Protein AF-A0A023G4V1-F1 (afdb_monomer_lite)

Sequence (347 aa):
MTKHARIVGGLFCADCAGIPVVVVRALPTHERVSKAKLLQLSGGVPGVLFWGVTFLWDFAVFAVCSTVVMIPLLTINPNGIYTSSPDVPAATYILFLLYGWAAIPFSYLFSYIKKKPSSGYSLLTTINVITGVMLSIVMAVVSFLAKFPQLGIDDDAVQKSMGVLRLVPGFAVTWGFSNIHEIGGDAEKCSKLTPTLLSSYCPLAPVMGIEVCCQDCGNDTYCYIPHSAFSVDRWGSGREMLYLFFVGIGLFLLLAFFESNVYGIWYRIKSLSSGRLHGDIEMNIHAPSTAEDDDVAAERAAVEELVKSGRMAKEALVALNLKKNFRALQAVDNLTFAVHKNECFRP

Structure (mmCIF, N/CA/C/O backbone):
data_AF-A0A023G4V1-F1
#
_entry.id   AF-A0A023G4V1-F1
#
loop_
_atom_site.group_PDB
_atom_site.id
_atom_site.type_symbol
_atom_site.label_atom_id
_atom_site.label_alt_id
_atom_site.label_comp_id
_atom_site.label_asym_id
_atom_site.label_entity_id
_atom_site.label_seq_id
_atom_site.pdbx_PDB_ins_code
_atom_site.Cartn_x
_atom_site.Cartn_y
_atom_site.Cartn_z
_atom_site.occupancy
_atom_site.B_iso_or_equiv
_atom_site.auth_seq_id
_atom_site.auth_comp_id
_atom_site.auth_asym_id
_atom_site.auth_atom_id
_atom_site.pdbx_PDB_model_num
ATOM 1 N N . MET A 1 1 ? 0.035 6.505 -27.450 1.00 26.62 1 MET A N 1
ATOM 2 C CA . MET A 1 1 ? -0.831 5.427 -26.913 1.00 26.62 1 MET A CA 1
ATOM 3 C C . MET A 1 1 ? -0.340 4.861 -25.574 1.00 26.62 1 MET A C 1
ATOM 5 O O . MET A 1 1 ? -1.159 4.684 -24.686 1.00 26.62 1 MET A O 1
ATOM 9 N N . THR A 1 2 ? 0.967 4.691 -25.345 1.00 28.34 2 THR A N 1
ATOM 10 C CA . THR A 1 2 ? 1.560 4.206 -24.071 1.00 28.34 2 THR A CA 1
ATOM 11 C C . THR A 1 2 ? 1.327 5.100 -22.839 1.00 28.34 2 THR A C 1
ATOM 13 O O . THR A 1 2 ? 1.208 4.596 -21.727 1.00 28.34 2 THR A O 1
ATOM 16 N N . LYS A 1 3 ? 1.191 6.425 -23.005 1.00 31.47 3 LYS A N 1
ATOM 17 C CA . LYS A 1 3 ? 0.892 7.354 -21.890 1.00 31.47 3 LYS A CA 1
ATOM 18 C C . LYS A 1 3 ? -0.544 7.229 -21.356 1.00 31.47 3 LYS A C 1
ATOM 20 O O . LYS A 1 3 ? -0.759 7.399 -20.162 1.00 31.47 3 LYS A O 1
ATOM 25 N N . HIS A 1 4 ? -1.510 6.883 -22.211 1.00 25.20 4 HIS A N 1
ATOM 26 C CA . HIS A 1 4 ? -2.887 6.616 -21.778 1.00 25.20 4 HIS A CA 1
ATOM 27 C C . HIS A 1 4 ? -3.010 5.255 -21.086 1.00 25.20 4 HIS A C 1
ATOM 29 O O . HIS A 1 4 ? -3.750 5.154 -20.119 1.00 25.20 4 HIS A O 1
ATOM 35 N N . ALA A 1 5 ? -2.223 4.249 -21.484 1.00 27.47 5 ALA A N 1
ATOM 36 C CA . ALA A 1 5 ? -2.202 2.940 -20.825 1.00 27.47 5 ALA A CA 1
ATOM 37 C C . ALA A 1 5 ? -1.658 2.991 -19.383 1.00 27.47 5 ALA A C 1
ATOM 39 O O . ALA A 1 5 ? -2.199 2.322 -18.510 1.00 27.47 5 ALA A O 1
ATOM 40 N N . ARG A 1 6 ? -0.658 3.840 -19.099 1.00 32.81 6 ARG A N 1
ATOM 41 C CA . ARG A 1 6 ? -0.136 4.048 -17.731 1.00 32.81 6 ARG A CA 1
ATOM 42 C C . ARG A 1 6 ? -1.150 4.715 -16.809 1.00 32.81 6 ARG A C 1
ATOM 44 O O . ARG A 1 6 ? -1.321 4.289 -15.673 1.00 32.81 6 ARG A O 1
ATOM 51 N N . ILE A 1 7 ? -1.845 5.733 -17.318 1.00 32.53 7 ILE A N 1
ATOM 52 C CA . ILE A 1 7 ? -2.867 6.461 -16.559 1.00 32.53 7 ILE A CA 1
ATOM 53 C C . ILE A 1 7 ? -4.092 5.569 -16.348 1.00 32.53 7 ILE A C 1
ATOM 55 O O . ILE A 1 7 ? -4.553 5.454 -15.224 1.00 32.53 7 ILE A O 1
ATOM 59 N N . VAL A 1 8 ? -4.573 4.881 -17.388 1.00 31.19 8 VAL A N 1
ATOM 60 C CA . VAL A 1 8 ? -5.742 3.989 -17.300 1.00 31.19 8 VAL A CA 1
ATOM 61 C C . VAL A 1 8 ? -5.438 2.737 -16.469 1.00 31.19 8 VAL A C 1
ATOM 63 O O . VAL A 1 8 ? -6.283 2.335 -15.679 1.00 31.19 8 VAL A O 1
ATOM 66 N N . GLY A 1 9 ? -4.234 2.161 -16.567 1.00 29.88 9 GLY A N 1
ATOM 67 C CA . GLY A 1 9 ? -3.802 1.021 -15.750 1.00 29.88 9 GLY A CA 1
ATOM 68 C C . GLY A 1 9 ? -3.631 1.370 -14.269 1.00 29.88 9 GLY A C 1
ATOM 69 O O . GLY A 1 9 ? -4.077 0.613 -13.413 1.00 29.88 9 GLY A O 1
ATOM 70 N N . GLY A 1 10 ? -3.057 2.539 -13.953 1.00 33.28 10 GLY A N 1
ATOM 71 C CA . GLY A 1 10 ? -2.982 3.052 -12.579 1.00 33.28 10 GLY A CA 1
ATOM 72 C C . GLY A 1 10 ? -4.355 3.414 -11.998 1.00 33.28 10 GLY A C 1
ATOM 73 O O . GLY A 1 10 ? -4.614 3.123 -10.832 1.00 33.28 10 GLY A O 1
ATOM 74 N N . LEU A 1 11 ? -5.255 3.969 -12.823 1.00 36.25 11 LEU A N 1
ATOM 75 C CA . LEU A 1 11 ? -6.641 4.295 -12.460 1.00 36.25 11 LEU A CA 1
ATOM 76 C C . LEU A 1 11 ? -7.444 3.027 -12.126 1.00 36.25 11 LEU A C 1
ATOM 78 O O . LEU A 1 11 ? -8.067 2.954 -11.073 1.00 36.25 11 LEU A O 1
ATOM 82 N N . PHE A 1 12 ? -7.350 1.992 -12.970 1.00 40.72 12 PHE A N 1
ATOM 83 C CA . PHE A 1 12 ? -8.014 0.706 -12.733 1.00 40.72 12 PHE A CA 1
ATOM 84 C C . PHE A 1 12 ? -7.484 0.013 -11.472 1.00 40.72 12 PHE A C 1
ATOM 86 O O . PHE A 1 12 ? -8.264 -0.545 -10.711 1.00 40.72 12 PHE A O 1
ATOM 93 N N . CYS A 1 13 ? -6.176 0.075 -11.202 1.00 45.44 13 CYS A N 1
ATOM 94 C CA . CYS A 1 13 ? -5.588 -0.582 -10.035 1.00 45.44 13 CYS A CA 1
ATOM 95 C C . CYS A 1 13 ? -5.858 0.140 -8.713 1.00 45.44 13 CYS A C 1
ATOM 97 O O . CYS A 1 13 ? -6.106 -0.531 -7.715 1.00 45.44 13 CYS A O 1
ATOM 99 N N . ALA A 1 14 ? -5.836 1.475 -8.684 1.00 42.31 14 ALA A N 1
ATOM 100 C CA . ALA A 1 14 ? -6.147 2.236 -7.475 1.00 42.31 14 ALA A CA 1
ATOM 101 C C . ALA A 1 14 ? -7.621 2.068 -7.063 1.00 42.31 14 ALA A C 1
ATOM 103 O O . ALA A 1 14 ? -7.909 1.878 -5.879 1.00 42.31 14 ALA A O 1
ATOM 104 N N . ASP A 1 15 ? -8.541 2.044 -8.034 1.00 47.62 15 ASP A N 1
ATOM 105 C CA . ASP A 1 15 ? -9.964 1.807 -7.780 1.00 47.62 15 ASP A CA 1
ATOM 106 C C . ASP A 1 15 ? -10.251 0.323 -7.465 1.00 47.62 15 ASP A C 1
ATOM 108 O O . ASP A 1 15 ? -10.923 0.026 -6.474 1.00 47.62 15 ASP A O 1
ATOM 112 N N . CYS A 1 16 ? -9.674 -0.635 -8.207 1.00 48.75 16 CYS A N 1
ATOM 113 C CA . CYS A 1 16 ? -9.848 -2.071 -7.932 1.00 48.75 16 CYS A CA 1
ATOM 114 C C . CYS A 1 16 ? -9.157 -2.550 -6.646 1.00 48.75 16 CYS A C 1
ATOM 116 O O . CYS A 1 16 ? -9.649 -3.494 -6.034 1.00 48.75 16 CYS A O 1
ATOM 118 N N . ALA A 1 17 ? -8.055 -1.929 -6.209 1.00 48.62 17 ALA A N 1
ATOM 119 C CA . ALA A 1 17 ? -7.408 -2.237 -4.928 1.00 48.62 17 ALA A CA 1
ATOM 120 C C . ALA A 1 17 ? -8.031 -1.459 -3.757 1.00 48.62 17 ALA A C 1
ATOM 122 O O . ALA A 1 17 ? -8.008 -1.931 -2.619 1.00 48.62 17 ALA A O 1
ATOM 123 N N . GLY A 1 18 ? -8.632 -0.293 -4.021 1.00 50.47 18 GLY A N 1
ATOM 124 C CA . GLY A 1 18 ? -9.339 0.508 -3.027 1.00 50.47 18 GLY A CA 1
ATOM 125 C C . GLY A 1 18 ? -10.667 -0.115 -2.593 1.00 50.47 18 GLY A C 1
ATOM 126 O O . GLY A 1 18 ? -10.938 -0.186 -1.398 1.00 50.47 18 GLY A O 1
ATOM 127 N N . ILE A 1 19 ? -11.479 -0.624 -3.525 1.00 53.31 19 ILE A N 1
ATOM 128 C CA . ILE A 1 19 ? -12.809 -1.187 -3.218 1.00 53.31 19 ILE A CA 1
ATOM 129 C C . ILE A 1 19 ? -12.753 -2.337 -2.181 1.00 53.31 19 ILE A C 1
ATOM 131 O O . ILE A 1 19 ? -13.511 -2.272 -1.210 1.00 53.31 19 ILE A O 1
ATOM 135 N N . PRO A 1 20 ? -11.842 -3.330 -2.275 1.00 52.47 20 PRO A N 1
ATOM 136 C CA . PRO A 1 20 ? -11.691 -4.380 -1.267 1.00 52.47 20 PRO A CA 1
ATOM 137 C C . PRO A 1 20 ? -11.348 -3.830 0.117 1.00 52.47 20 PRO A C 1
ATOM 139 O O . PRO A 1 20 ? -11.991 -4.203 1.091 1.00 52.47 20 PRO A O 1
ATOM 142 N N . VAL A 1 21 ? -10.400 -2.887 0.215 1.00 52.66 21 VAL A N 1
ATOM 143 C CA . VAL A 1 21 ? -9.989 -2.268 1.492 1.00 52.66 21 VAL A CA 1
ATOM 144 C C . VAL A 1 21 ? -11.166 -1.566 2.173 1.00 52.66 21 VAL A C 1
ATOM 146 O O . VAL A 1 21 ? -11.285 -1.561 3.400 1.00 52.66 21 VAL A O 1
ATOM 149 N N . VAL A 1 22 ? -12.068 -0.978 1.386 1.00 51.34 22 VAL A N 1
ATOM 150 C CA . VAL A 1 22 ? -13.215 -0.249 1.926 1.00 51.34 22 VAL A CA 1
ATOM 151 C C . VAL A 1 22 ? -14.391 -1.194 2.260 1.00 51.34 22 VAL A C 1
ATOM 153 O O . VAL A 1 22 ? -15.079 -0.964 3.258 1.00 51.34 22 VAL A O 1
ATOM 156 N N . VAL A 1 23 ? -14.586 -2.293 1.518 1.00 50.91 23 VAL A N 1
ATOM 157 C CA . VAL A 1 23 ? -15.548 -3.367 1.865 1.00 50.91 23 VAL A CA 1
ATOM 158 C C . VAL A 1 23 ? -15.144 -4.062 3.164 1.00 50.91 23 VAL A C 1
ATOM 160 O O . VAL A 1 23 ? -15.971 -4.262 4.051 1.00 50.91 23 VAL A O 1
ATOM 163 N N . VAL A 1 24 ? -13.855 -4.344 3.313 1.00 51.78 24 VAL A N 1
ATOM 164 C CA . VAL A 1 24 ? -13.250 -4.959 4.495 1.00 51.78 24 VAL A CA 1
ATOM 165 C C . VAL A 1 24 ? -13.481 -4.110 5.759 1.00 51.78 24 VAL A C 1
ATOM 167 O O . VAL A 1 24 ? -13.882 -4.621 6.802 1.00 51.78 24 VAL A O 1
ATOM 170 N N . ARG A 1 25 ? -13.413 -2.775 5.652 1.00 51.03 25 ARG A N 1
ATOM 171 C CA . ARG A 1 25 ? -13.767 -1.850 6.747 1.00 51.03 25 ARG A CA 1
ATOM 172 C C . ARG A 1 25 ? -15.241 -1.923 7.188 1.00 51.03 25 ARG A C 1
ATOM 174 O O . ARG A 1 25 ? -15.553 -1.552 8.328 1.00 51.03 25 ARG A O 1
ATOM 181 N N . ALA A 1 26 ? -16.174 -2.333 6.328 1.00 48.38 26 ALA A N 1
ATOM 182 C CA . ALA A 1 26 ? -17.596 -2.338 6.682 1.00 48.38 26 ALA A CA 1
ATOM 183 C C . ALA A 1 26 ? -17.881 -3.245 7.896 1.00 48.38 26 ALA A C 1
ATOM 185 O O . ALA A 1 26 ? -18.702 -2.889 8.744 1.00 48.38 26 ALA A O 1
ATOM 186 N N . LEU A 1 27 ? -17.124 -4.336 8.047 1.00 50.88 27 LEU A N 1
ATOM 187 C CA . LEU A 1 27 ? -17.265 -5.312 9.129 1.00 50.88 27 LEU A CA 1
ATOM 188 C C . LEU A 1 27 ? -16.963 -4.727 10.526 1.00 50.88 27 LEU A C 1
ATOM 190 O O . LEU A 1 27 ? -17.890 -4.669 11.340 1.00 50.88 27 LEU A O 1
ATOM 194 N N . PRO A 1 28 ? -15.762 -4.182 10.821 1.00 51.78 28 PRO A N 1
ATOM 195 C CA . PRO A 1 28 ? -15.459 -3.635 12.146 1.00 51.78 28 PRO A CA 1
ATOM 196 C C . PRO A 1 28 ? -16.315 -2.414 12.508 1.00 51.78 28 PRO A C 1
ATOM 198 O O . PRO A 1 28 ? -16.511 -2.107 13.686 1.00 51.78 28 PRO A O 1
ATOM 201 N N . THR A 1 29 ? -16.854 -1.691 11.520 1.00 49.94 29 THR A N 1
ATOM 202 C CA . THR A 1 29 ? -17.742 -0.552 11.794 1.00 49.94 29 THR A CA 1
ATOM 203 C C . THR A 1 29 ? -19.172 -0.975 12.133 1.00 49.94 29 THR A C 1
ATOM 205 O O . THR A 1 29 ? -19.747 -0.415 13.069 1.00 49.94 29 THR A O 1
ATOM 208 N N . HIS A 1 30 ? -19.721 -1.992 11.459 1.00 48.09 30 HIS A N 1
ATOM 209 C CA . HIS A 1 30 ? -20.983 -2.621 11.856 1.00 48.09 30 HIS A CA 1
ATOM 210 C C . HIS A 1 30 ? -20.864 -3.251 13.253 1.00 48.09 30 HIS A C 1
ATOM 212 O O . HIS A 1 30 ? -21.770 -3.138 14.078 1.00 48.09 30 HIS A O 1
ATOM 218 N N . GLU A 1 31 ? -19.695 -3.809 13.567 1.00 51.75 31 GLU A N 1
ATOM 219 C CA . GLU A 1 31 ? -19.392 -4.415 14.862 1.00 51.75 31 GLU A CA 1
ATOM 220 C C . GLU A 1 31 ? -19.334 -3.409 16.028 1.00 51.75 31 GLU A C 1
ATOM 222 O O . GLU A 1 31 ? -19.760 -3.705 17.149 1.00 51.75 31 GLU A O 1
ATOM 227 N N . ARG A 1 32 ? -18.871 -2.173 15.780 1.00 52.97 32 ARG A N 1
ATOM 228 C CA . ARG A 1 32 ? -18.956 -1.080 16.771 1.00 52.97 32 ARG A CA 1
ATOM 229 C C . ARG A 1 32 ? -20.395 -0.648 17.034 1.00 52.97 32 ARG A C 1
ATOM 231 O O . ARG A 1 32 ? -20.716 -0.301 18.169 1.00 52.97 32 ARG A O 1
ATOM 238 N N . VAL A 1 33 ? -21.243 -0.655 16.005 1.00 51.06 33 VAL A N 1
ATOM 239 C CA . VAL A 1 33 ? -22.665 -0.303 16.134 1.00 51.06 33 VAL A CA 1
ATOM 240 C C . VAL A 1 33 ? -23.423 -1.397 16.893 1.00 51.06 33 VAL A C 1
ATOM 242 O O . VAL A 1 33 ? -24.247 -1.073 17.744 1.00 51.06 33 VAL A O 1
ATOM 245 N N . SER A 1 34 ? -23.086 -2.673 16.672 1.00 53.66 34 SER A N 1
ATOM 246 C CA . SER A 1 34 ? -23.680 -3.812 17.389 1.00 53.66 34 SER A CA 1
ATOM 247 C C . SER A 1 34 ? -23.092 -4.060 18.786 1.00 53.66 34 SER A C 1
ATOM 249 O O . SER A 1 34 ? -23.619 -4.880 19.533 1.00 53.66 34 SER A O 1
ATOM 251 N N . LYS A 1 35 ? -22.009 -3.361 19.157 1.00 56.72 35 LYS A N 1
ATOM 252 C CA . LYS A 1 35 ? -21.218 -3.595 20.380 1.00 56.72 35 LYS A CA 1
ATOM 253 C C . LYS A 1 35 ? -20.668 -5.028 20.503 1.00 56.72 35 LYS A C 1
ATOM 255 O O . LYS A 1 35 ? -20.363 -5.451 21.616 1.00 56.72 35 LYS A O 1
ATOM 260 N N . ALA 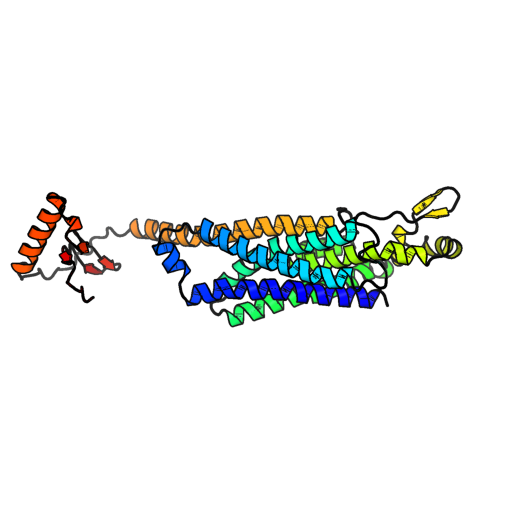A 1 36 ? -20.477 -5.775 19.412 1.00 57.03 36 ALA A N 1
ATOM 261 C CA . ALA A 1 36 ? -20.035 -7.172 19.523 1.00 57.03 36 ALA A CA 1
ATOM 262 C C . ALA A 1 36 ? -18.630 -7.317 20.143 1.00 57.03 36 ALA A C 1
ATOM 264 O O . ALA A 1 36 ? -18.402 -8.251 20.909 1.00 57.03 36 ALA A O 1
ATOM 265 N N . LYS A 1 37 ? -17.739 -6.327 19.961 1.00 57.44 37 LYS A N 1
ATOM 266 C CA . LYS A 1 37 ? -16.455 -6.261 20.687 1.00 57.44 37 LYS A CA 1
ATOM 267 C C . LYS A 1 37 ? -16.647 -6.257 22.211 1.00 57.44 37 LYS A C 1
ATOM 269 O O . LYS A 1 37 ? -15.881 -6.893 22.923 1.00 57.44 37 LYS A O 1
ATOM 274 N N . LEU A 1 38 ? -17.671 -5.573 22.730 1.00 62.53 38 LEU A N 1
ATOM 275 C CA . LEU A 1 38 ? -17.969 -5.567 24.169 1.00 62.53 38 LEU A CA 1
ATOM 276 C C . LEU A 1 38 ? -18.407 -6.958 24.649 1.00 62.53 38 LEU A C 1
ATOM 278 O O . LEU A 1 38 ? -17.981 -7.386 25.717 1.00 62.53 38 LEU A O 1
ATOM 282 N N . LEU A 1 39 ? -19.207 -7.667 23.846 1.00 60.84 39 LEU A N 1
ATOM 283 C CA . LEU A 1 39 ? -19.655 -9.028 24.150 1.00 60.84 39 LEU A CA 1
ATOM 284 C C . LEU A 1 39 ? -18.486 -10.024 24.140 1.00 60.84 39 LEU A C 1
ATOM 286 O O . LEU A 1 39 ? -18.333 -10.803 25.077 1.00 60.84 39 LEU A O 1
ATOM 290 N N . GLN A 1 40 ? -17.605 -9.953 23.144 1.00 64.00 40 GLN A N 1
ATOM 291 C CA . GLN A 1 40 ? -16.423 -10.818 23.066 1.00 64.00 40 GLN A CA 1
ATOM 292 C C . GLN A 1 40 ? -15.416 -10.539 24.193 1.00 64.00 40 GLN A C 1
ATOM 294 O O . GLN A 1 40 ? -14.842 -11.471 24.754 1.00 64.00 40 GLN A O 1
ATOM 299 N N . LEU A 1 41 ? -15.257 -9.271 24.593 1.00 64.81 41 LEU A N 1
ATOM 300 C CA . LEU A 1 41 ? -14.458 -8.901 25.765 1.00 64.81 41 LEU A CA 1
ATOM 301 C C . LEU A 1 41 ? -15.088 -9.399 27.071 1.00 64.81 41 LEU A C 1
ATOM 303 O O . LEU A 1 41 ? -14.366 -9.852 27.954 1.00 64.81 41 LEU A O 1
ATOM 307 N N . SER A 1 42 ? -16.422 -9.366 27.194 1.00 61.09 42 SER A N 1
ATOM 308 C CA . SER A 1 42 ? -17.116 -9.948 28.353 1.00 61.09 42 SER A CA 1
ATOM 309 C C . SER A 1 42 ? -16.995 -11.476 28.421 1.00 61.09 42 SER A C 1
ATOM 311 O O . SER A 1 42 ? -17.100 -12.042 29.502 1.00 61.09 42 SER A O 1
ATOM 313 N N . GLY A 1 43 ? -16.691 -12.124 27.290 1.00 65.31 43 GLY A N 1
ATOM 314 C CA . GLY A 1 43 ? -16.330 -13.541 27.200 1.00 65.31 43 GLY A CA 1
ATOM 315 C C . GLY A 1 43 ? -14.853 -13.852 27.490 1.00 65.31 43 GLY A C 1
ATOM 316 O O . GLY A 1 43 ? -14.458 -15.008 27.383 1.00 65.31 43 GLY A O 1
ATOM 317 N N . GLY A 1 44 ? -14.029 -12.854 27.841 1.00 65.62 44 GLY A N 1
ATOM 318 C CA . GLY A 1 44 ? -12.631 -13.049 28.251 1.00 65.62 44 GLY A CA 1
ATOM 319 C C . GLY A 1 44 ? -11.595 -13.091 27.119 1.00 65.62 44 GLY A C 1
ATOM 320 O O . GLY A 1 44 ? -10.436 -13.415 27.374 1.00 65.62 44 GLY A O 1
ATOM 321 N N . VAL A 1 45 ? -11.964 -12.753 25.878 1.00 72.50 45 VAL A N 1
ATOM 322 C CA . VAL A 1 45 ? -11.017 -12.737 24.746 1.00 72.50 45 VAL A CA 1
ATOM 323 C C . VAL A 1 45 ? -10.069 -11.532 24.862 1.00 72.50 45 VAL A C 1
ATOM 325 O O . VAL A 1 45 ? -10.544 -10.399 24.973 1.00 72.50 45 VAL A O 1
ATOM 328 N N . PRO A 1 46 ? -8.733 -11.710 24.805 1.00 71.62 46 PRO A N 1
ATOM 329 C CA . PRO A 1 46 ? -7.805 -10.584 24.838 1.00 71.62 46 PRO A CA 1
ATOM 330 C C . PRO A 1 46 ? -7.905 -9.760 23.545 1.00 71.62 46 PRO A C 1
ATOM 332 O O . PRO A 1 46 ? -7.926 -10.306 22.441 1.00 71.62 46 PRO A O 1
ATOM 335 N N . GLY A 1 47 ? -7.910 -8.427 23.671 1.00 68.25 47 GLY A N 1
ATOM 336 C CA . GLY A 1 47 ? -8.104 -7.504 22.540 1.00 68.25 47 GLY A CA 1
ATOM 337 C C . GLY A 1 47 ? -7.101 -7.683 21.393 1.00 68.25 47 GLY A C 1
ATOM 338 O O . GLY A 1 47 ? -7.475 -7.565 20.231 1.00 68.25 47 GLY A O 1
ATOM 339 N N . VAL A 1 48 ? -5.859 -8.070 21.700 1.00 72.62 48 VAL A N 1
ATOM 340 C CA . VAL A 1 48 ? -4.820 -8.325 20.686 1.00 72.62 48 VAL A CA 1
ATOM 341 C C . VAL A 1 48 ? -5.182 -9.504 19.778 1.00 72.62 48 VAL A C 1
ATOM 343 O O . VAL A 1 48 ? -4.996 -9.415 18.566 1.00 72.62 48 VAL A O 1
ATOM 346 N N . LEU A 1 49 ? -5.741 -10.590 20.334 1.00 74.81 49 LEU A N 1
ATOM 347 C CA . LEU A 1 49 ? -6.178 -11.738 19.530 1.00 74.81 49 LEU A CA 1
ATOM 348 C C . LEU A 1 49 ? -7.351 -11.363 18.628 1.00 74.81 49 LEU A C 1
ATOM 350 O O . LEU A 1 49 ? -7.382 -11.781 17.476 1.00 74.81 49 LEU A O 1
ATOM 354 N N . PHE A 1 50 ? -8.269 -10.531 19.123 1.00 71.88 50 PHE A N 1
ATOM 355 C CA . PHE A 1 50 ? -9.374 -10.019 18.321 1.00 71.88 50 PHE A CA 1
ATOM 356 C C . PHE A 1 50 ? -8.865 -9.273 17.078 1.00 71.88 50 PHE A C 1
ATOM 358 O O . PHE A 1 50 ? -9.199 -9.655 15.961 1.00 71.88 50 PHE A O 1
ATOM 365 N N . TRP A 1 51 ? -7.987 -8.275 17.236 1.00 75.25 51 TRP A N 1
ATOM 366 C CA . TRP A 1 51 ? -7.462 -7.536 16.079 1.00 75.25 51 TRP A CA 1
ATOM 367 C C . TRP A 1 51 ? -6.578 -8.375 15.167 1.00 75.25 51 TRP A C 1
ATOM 369 O O . TRP A 1 51 ? -6.597 -8.153 13.959 1.00 75.25 51 TRP A O 1
ATOM 379 N N . GLY A 1 52 ? -5.822 -9.325 15.722 1.00 77.50 52 GLY A N 1
ATOM 380 C CA . GLY A 1 52 ? -5.007 -10.247 14.936 1.00 77.50 52 GLY A CA 1
ATOM 381 C C . GLY A 1 52 ? -5.857 -11.118 14.012 1.00 77.50 52 GLY A C 1
ATOM 382 O O . GLY A 1 52 ? -5.565 -11.209 12.823 1.00 77.50 52 GLY A O 1
ATOM 383 N N . VAL A 1 53 ? -6.941 -11.702 14.532 1.00 78.31 53 VAL A N 1
ATOM 384 C CA . VAL A 1 53 ? -7.861 -12.538 13.745 1.00 78.31 53 VAL A CA 1
ATOM 385 C C . VAL A 1 53 ? -8.629 -11.701 12.723 1.00 78.31 53 VAL A C 1
ATOM 387 O O . VAL A 1 53 ? -8.708 -12.100 11.562 1.00 78.31 53 VAL A O 1
ATOM 390 N N . THR A 1 54 ? -9.128 -10.523 13.111 1.00 74.88 54 THR A N 1
ATOM 391 C CA . THR A 1 54 ? -9.812 -9.613 12.180 1.00 74.88 54 THR A CA 1
ATOM 392 C C . THR A 1 54 ? -8.878 -9.169 11.059 1.00 74.88 54 THR A C 1
ATOM 394 O O . THR A 1 54 ? -9.243 -9.256 9.895 1.00 74.88 54 THR A O 1
ATOM 397 N N . PHE A 1 55 ? -7.640 -8.769 11.373 1.00 79.88 55 PHE A N 1
ATOM 398 C CA . PHE A 1 55 ? -6.645 -8.436 10.353 1.00 79.88 55 PHE A CA 1
ATOM 399 C C . PHE A 1 55 ? -6.327 -9.620 9.437 1.00 79.88 55 PHE A C 1
ATOM 401 O O . PHE A 1 55 ? -6.248 -9.433 8.229 1.00 79.88 55 PHE A O 1
ATOM 408 N N . LEU A 1 56 ? -6.148 -10.825 9.983 1.00 83.69 56 LEU A N 1
ATOM 409 C CA . LEU A 1 56 ? -5.823 -12.004 9.183 1.00 83.69 56 LEU A CA 1
ATOM 410 C C . LEU A 1 56 ? -6.943 -12.340 8.191 1.00 83.69 56 LEU A C 1
ATOM 412 O O . LEU A 1 56 ? -6.663 -12.630 7.030 1.00 83.69 56 LEU A O 1
ATOM 416 N N . TRP A 1 57 ? -8.198 -12.273 8.638 1.00 78.19 57 TRP A N 1
ATOM 417 C CA . TRP A 1 57 ? -9.367 -12.461 7.782 1.00 78.19 57 TRP A CA 1
ATOM 418 C C . TRP A 1 57 ? -9.426 -11.405 6.674 1.00 78.19 57 TRP A C 1
ATOM 420 O O . TRP A 1 57 ? -9.521 -11.729 5.491 1.00 78.19 57 TRP A O 1
ATOM 430 N N . ASP A 1 58 ? -9.283 -10.143 7.061 1.00 76.69 58 ASP A N 1
ATOM 431 C CA . ASP A 1 58 ? -9.327 -8.990 6.171 1.00 76.69 58 ASP A CA 1
ATOM 432 C C . ASP A 1 58 ? -8.194 -9.029 5.127 1.00 76.69 58 ASP A C 1
ATOM 434 O O . ASP A 1 58 ? -8.409 -8.764 3.941 1.00 76.69 58 ASP A O 1
ATOM 438 N N . PHE A 1 59 ? -6.998 -9.453 5.540 1.00 82.62 59 PHE A N 1
ATOM 439 C CA . PHE A 1 59 ? -5.851 -9.668 4.663 1.00 82.62 59 PHE A CA 1
ATOM 440 C C . PHE A 1 59 ? -6.054 -10.861 3.722 1.00 82.62 59 PHE A C 1
ATOM 442 O O . PHE A 1 59 ? -5.694 -10.774 2.550 1.00 82.62 59 PHE A O 1
ATOM 449 N N . ALA A 1 60 ? -6.666 -11.956 4.185 1.00 81.69 60 ALA A N 1
ATOM 450 C CA . ALA A 1 60 ? -6.979 -13.108 3.340 1.00 81.69 60 ALA A CA 1
ATOM 451 C C . ALA A 1 60 ? -7.989 -12.745 2.239 1.00 81.69 60 ALA A C 1
ATOM 453 O O . ALA A 1 60 ? -7.769 -13.069 1.071 1.00 81.69 60 ALA A O 1
ATOM 454 N N . VAL A 1 61 ? -9.052 -12.009 2.583 1.00 78.69 61 VAL A N 1
ATOM 455 C CA . VAL A 1 61 ? -10.016 -11.480 1.602 1.00 78.69 61 VAL A CA 1
ATOM 456 C C . VAL A 1 61 ? -9.308 -10.568 0.601 1.00 78.69 61 VAL A C 1
ATOM 458 O O . VAL A 1 61 ? -9.490 -10.713 -0.607 1.00 78.69 61 VAL A O 1
ATOM 461 N N . PHE A 1 62 ? -8.443 -9.674 1.084 1.00 80.62 62 PHE A N 1
ATOM 462 C CA . PHE A 1 62 ? -7.662 -8.795 0.222 1.00 80.62 62 PHE A CA 1
ATOM 463 C C . PHE A 1 62 ? -6.718 -9.571 -0.719 1.00 80.62 62 PHE A C 1
ATOM 465 O O . PHE A 1 62 ? -6.587 -9.214 -1.894 1.00 80.62 62 PHE A O 1
ATOM 472 N N . ALA A 1 63 ? -6.096 -10.653 -0.247 1.00 85.50 63 ALA A N 1
ATOM 473 C CA . ALA A 1 63 ? -5.241 -11.506 -1.067 1.00 85.50 63 ALA A CA 1
ATOM 474 C C . ALA A 1 63 ? -6.041 -12.178 -2.197 1.00 85.50 63 ALA A C 1
ATOM 476 O O . ALA A 1 63 ? -5.598 -12.169 -3.343 1.00 85.50 63 ALA A O 1
ATOM 477 N N . VAL A 1 64 ? -7.251 -12.673 -1.908 1.00 84.75 64 VAL A N 1
ATOM 478 C CA . VAL A 1 64 ? -8.166 -13.232 -2.921 1.00 84.75 64 VAL A CA 1
ATOM 479 C C . VAL A 1 64 ? -8.599 -12.168 -3.933 1.00 84.75 64 VAL A C 1
ATOM 481 O O . VAL A 1 64 ? -8.609 -12.419 -5.134 1.00 84.75 64 VAL A O 1
ATOM 484 N N . CYS A 1 65 ? -8.915 -10.948 -3.494 1.00 82.06 65 CYS A N 1
ATOM 485 C CA . CYS A 1 65 ? -9.207 -9.862 -4.431 1.00 82.06 65 CYS A CA 1
ATOM 486 C C . CYS A 1 65 ? -7.995 -9.544 -5.321 1.00 82.06 65 CYS A C 1
ATOM 488 O O . CYS A 1 65 ? -8.147 -9.344 -6.525 1.00 82.06 65 CYS A O 1
ATOM 490 N N . SER A 1 66 ? -6.790 -9.554 -4.748 1.00 85.75 66 SER A N 1
ATOM 491 C CA . SER A 1 66 ? -5.547 -9.306 -5.484 1.00 85.75 66 SER A CA 1
ATOM 492 C C . SER A 1 66 ? -5.279 -10.385 -6.536 1.00 85.75 66 SER A C 1
ATOM 494 O O . SER A 1 66 ? -4.885 -10.052 -7.651 1.00 85.75 66 SER A O 1
ATOM 496 N N . THR A 1 67 ? -5.537 -11.666 -6.242 1.00 86.69 67 THR A N 1
ATOM 497 C CA . THR A 1 67 ? -5.397 -12.739 -7.243 1.00 86.69 67 THR A CA 1
ATOM 498 C C . THR A 1 67 ? -6.408 -12.596 -8.375 1.00 86.69 67 THR A C 1
ATOM 500 O O . THR A 1 67 ? -6.038 -12.768 -9.534 1.00 86.69 67 THR A O 1
ATOM 503 N N . VAL A 1 68 ? -7.652 -12.207 -8.078 1.00 85.75 68 VAL A N 1
ATOM 504 C CA . VAL A 1 68 ? -8.674 -11.943 -9.105 1.00 85.75 68 VAL A CA 1
ATOM 505 C C . VAL A 1 68 ? -8.257 -10.790 -10.022 1.00 85.75 68 VAL A C 1
ATOM 507 O O . VAL A 1 68 ? -8.422 -10.903 -11.234 1.00 85.75 68 VAL A O 1
ATOM 510 N N . VAL A 1 69 ? -7.664 -9.719 -9.482 1.00 84.12 69 VAL A N 1
ATOM 511 C CA . VAL A 1 69 ? -7.145 -8.584 -10.273 1.00 84.12 69 VAL A CA 1
ATOM 512 C C . VAL A 1 69 ? -5.959 -8.987 -11.160 1.00 84.12 69 VAL A C 1
ATOM 514 O O . VAL A 1 69 ? -5.804 -8.445 -12.254 1.00 84.12 69 VAL A O 1
ATOM 517 N N . MET A 1 70 ? -5.152 -9.972 -10.757 1.00 86.25 70 MET A N 1
ATOM 518 C CA . MET A 1 70 ? -4.049 -10.469 -11.590 1.00 86.25 70 MET A CA 1
ATOM 519 C C . MET A 1 70 ? -4.530 -11.199 -12.853 1.00 86.25 70 MET A C 1
ATOM 521 O O . MET A 1 70 ? -3.847 -11.148 -13.873 1.00 86.25 70 MET A O 1
ATOM 525 N N . ILE A 1 71 ? -5.702 -11.845 -12.831 1.00 85.88 71 ILE A N 1
ATOM 526 C CA . ILE A 1 71 ? -6.225 -12.614 -13.975 1.00 85.88 71 ILE A CA 1
ATOM 527 C C . ILE A 1 71 ? -6.353 -11.754 -15.248 1.00 85.88 71 ILE A C 1
ATOM 529 O O . ILE A 1 71 ? -5.761 -12.128 -16.264 1.00 85.88 71 ILE A O 1
ATOM 533 N N . PRO A 1 72 ? -7.067 -10.608 -15.258 1.00 83.94 72 PRO A N 1
ATOM 534 C CA . PRO A 1 72 ? -7.151 -9.763 -16.446 1.00 83.94 72 PRO A CA 1
ATOM 535 C C . PRO A 1 72 ? -5.799 -9.155 -16.838 1.00 83.94 72 PRO A C 1
ATOM 537 O O . PRO A 1 72 ? -5.542 -9.028 -18.029 1.00 83.94 72 PRO A O 1
ATOM 540 N N . LEU A 1 73 ? -4.910 -8.843 -15.884 1.00 82.69 73 LEU A N 1
ATOM 541 C CA . LEU A 1 73 ? -3.572 -8.312 -16.195 1.00 82.69 73 LEU A CA 1
ATOM 542 C C . LEU A 1 73 ? -2.704 -9.321 -16.962 1.00 82.69 73 LEU A C 1
ATOM 544 O O . LEU A 1 73 ? -1.933 -8.934 -17.838 1.00 82.69 73 LEU A O 1
ATOM 548 N N . LEU A 1 74 ? -2.839 -10.611 -16.650 1.00 83.94 74 LEU A N 1
ATOM 549 C CA . LEU A 1 74 ? -2.090 -11.682 -17.310 1.00 83.94 74 LEU A CA 1
ATOM 550 C C . LEU A 1 74 ? -2.751 -12.162 -18.609 1.00 83.94 74 LEU A C 1
ATOM 552 O O . LEU A 1 74 ? -2.050 -12.514 -19.554 1.00 83.94 74 LEU A O 1
ATOM 556 N N . THR A 1 75 ? -4.085 -12.183 -18.667 1.00 81.94 75 THR A N 1
ATOM 557 C CA . THR A 1 75 ? -4.838 -12.689 -19.832 1.00 81.94 75 THR A CA 1
ATOM 558 C C . THR A 1 75 ? -5.027 -11.637 -20.923 1.00 81.94 75 THR A C 1
ATOM 560 O O . THR A 1 75 ? -4.900 -11.950 -22.105 1.00 81.94 75 THR A O 1
ATOM 563 N N . ILE A 1 76 ? -5.282 -10.379 -20.552 1.00 78.94 76 ILE A N 1
ATOM 564 C CA . ILE A 1 76 ? -5.457 -9.247 -21.470 1.00 78.94 76 ILE A CA 1
ATOM 565 C C . ILE A 1 76 ? -4.118 -8.514 -21.587 1.00 78.94 76 ILE A C 1
ATOM 567 O O . ILE A 1 76 ? -3.960 -7.369 -21.164 1.00 78.94 76 ILE A O 1
ATOM 571 N N . ASN A 1 77 ? -3.128 -9.201 -22.155 1.00 77.38 77 ASN A N 1
ATOM 572 C CA . ASN A 1 77 ? -1.767 -8.691 -22.286 1.00 77.38 77 ASN A CA 1
ATOM 573 C C . ASN A 1 77 ? -1.361 -8.537 -23.768 1.00 77.38 77 ASN A C 1
ATOM 575 O O . ASN A 1 77 ? -0.507 -9.282 -24.250 1.00 77.38 77 ASN A O 1
ATOM 579 N N . PRO A 1 78 ? -1.958 -7.583 -24.515 1.00 69.44 78 PRO A N 1
ATOM 580 C CA . PRO A 1 78 ? -1.753 -7.448 -25.966 1.00 69.44 78 PRO A CA 1
ATOM 581 C C . PRO A 1 78 ? -0.295 -7.169 -26.360 1.00 69.44 78 PRO A C 1
ATOM 583 O O . PRO A 1 78 ? 0.107 -7.443 -27.485 1.00 69.44 78 PRO A O 1
ATOM 586 N N . ASN A 1 79 ? 0.488 -6.645 -25.419 1.00 72.00 79 ASN A N 1
ATOM 587 C CA . ASN A 1 79 ? 1.854 -6.181 -25.617 1.00 72.00 79 ASN A CA 1
ATOM 588 C C . ASN A 1 79 ? 2.896 -7.054 -24.900 1.00 72.00 79 ASN A C 1
ATOM 590 O O . ASN A 1 79 ? 4.080 -6.735 -24.902 1.00 72.00 79 ASN A O 1
ATOM 594 N N . GLY A 1 80 ? 2.468 -8.125 -24.229 1.00 77.56 80 GLY A N 1
ATOM 595 C CA . GLY A 1 80 ? 3.372 -8.974 -23.460 1.00 77.56 80 GLY A CA 1
ATOM 596 C C . GLY A 1 80 ? 3.982 -8.315 -22.213 1.00 77.56 80 GLY A C 1
ATOM 597 O O . GLY A 1 80 ? 4.792 -8.955 -21.562 1.00 77.56 80 GLY A O 1
ATOM 598 N N . ILE A 1 81 ? 3.551 -7.115 -21.807 1.00 80.81 81 ILE A N 1
ATOM 599 C CA . ILE A 1 81 ? 4.120 -6.298 -20.712 1.00 80.81 81 ILE A CA 1
ATOM 600 C C . ILE A 1 81 ? 4.301 -7.097 -19.414 1.00 80.81 81 ILE A C 1
ATOM 602 O O . ILE A 1 81 ? 5.366 -7.066 -18.805 1.00 80.81 81 ILE A O 1
ATOM 606 N N . TYR A 1 82 ? 3.274 -7.841 -18.996 1.00 81.38 82 TYR A N 1
ATOM 607 C CA . TYR A 1 82 ? 3.301 -8.632 -17.756 1.00 81.38 82 TYR A CA 1
ATOM 608 C C . TYR A 1 82 ? 3.926 -10.026 -17.914 1.00 81.38 82 TYR A C 1
ATOM 610 O O . TYR A 1 82 ? 4.041 -10.761 -16.939 1.00 81.38 82 TYR A O 1
ATOM 618 N N . THR A 1 83 ? 4.328 -10.394 -19.130 1.00 81.75 83 THR A N 1
ATOM 619 C CA . THR A 1 83 ? 4.991 -11.663 -19.468 1.00 81.75 83 THR A CA 1
ATOM 620 C C . THR A 1 83 ? 6.418 -11.448 -19.979 1.00 81.75 83 THR A C 1
ATOM 622 O O . THR A 1 83 ? 7.086 -12.423 -20.307 1.00 81.75 83 THR A O 1
ATOM 625 N N . SER A 1 84 ? 6.894 -10.197 -20.040 1.00 77.94 84 SER A N 1
ATOM 626 C CA . SER A 1 84 ? 8.241 -9.836 -20.504 1.00 77.94 84 SER A CA 1
ATOM 627 C C . SER A 1 84 ? 9.341 -10.481 -19.660 1.00 77.94 84 SER A C 1
ATOM 629 O O . SER A 1 84 ? 10.374 -10.881 -20.187 1.00 77.94 84 SER A O 1
ATOM 631 N N . SER A 1 85 ? 9.117 -10.614 -18.352 1.00 81.94 85 SER A N 1
ATOM 632 C CA . SER A 1 85 ? 9.977 -11.364 -17.438 1.00 81.94 85 SER A CA 1
ATOM 633 C C . SER A 1 85 ? 9.131 -11.991 -16.324 1.00 81.94 85 SER A C 1
ATOM 635 O O . SER A 1 85 ? 8.068 -11.455 -15.998 1.00 81.94 85 SER A O 1
ATOM 637 N N . PRO A 1 86 ? 9.573 -13.106 -15.711 1.00 82.69 86 PRO A N 1
ATOM 638 C CA . PRO A 1 86 ? 8.872 -13.708 -14.571 1.00 82.69 86 PRO A CA 1
ATOM 639 C C . PRO A 1 86 ? 8.828 -12.782 -13.341 1.00 82.69 86 PRO A C 1
ATOM 641 O O . PRO A 1 86 ? 7.954 -12.930 -12.486 1.00 82.69 86 PRO A O 1
ATOM 644 N N . ASP A 1 87 ? 9.718 -11.789 -13.282 1.00 87.00 87 ASP A N 1
ATOM 645 C CA . ASP A 1 87 ? 9.831 -10.853 -12.164 1.00 87.00 87 ASP A CA 1
ATOM 646 C C . ASP A 1 87 ? 8.705 -9.811 -12.146 1.00 87.00 87 ASP A C 1
ATOM 648 O O . ASP A 1 87 ? 8.252 -9.418 -11.075 1.00 87.00 87 ASP A O 1
ATOM 652 N N . VAL A 1 88 ? 8.222 -9.367 -13.311 1.00 88.62 88 VAL A N 1
ATOM 653 C CA . VAL A 1 88 ? 7.165 -8.343 -13.437 1.00 88.62 88 VAL A CA 1
ATOM 654 C C . VAL A 1 88 ? 5.831 -8.769 -12.796 1.00 88.62 88 VAL A C 1
ATOM 656 O O . VAL A 1 88 ? 5.301 -8.012 -11.970 1.00 88.62 88 VAL A O 1
ATOM 659 N N . PRO A 1 89 ? 5.256 -9.949 -13.104 1.00 90.25 89 PRO A N 1
ATOM 660 C CA . PRO A 1 89 ? 3.999 -10.369 -12.494 1.00 90.25 89 PRO A CA 1
ATOM 661 C C . PRO A 1 89 ? 4.171 -10.692 -11.004 1.00 90.25 89 PRO A C 1
ATOM 663 O O . PRO A 1 89 ? 3.289 -10.363 -10.208 1.00 90.25 89 PRO A O 1
ATOM 666 N N . ALA A 1 90 ? 5.320 -11.249 -10.602 1.00 91.44 90 ALA A N 1
ATOM 667 C CA . ALA A 1 90 ? 5.642 -11.493 -9.197 1.00 91.44 90 ALA A CA 1
ATOM 668 C C . ALA A 1 90 ? 5.736 -10.181 -8.398 1.00 91.44 90 ALA A C 1
ATOM 670 O O . ALA A 1 90 ? 5.132 -10.058 -7.332 1.00 91.44 90 ALA A O 1
ATOM 671 N N . ALA A 1 91 ? 6.431 -9.174 -8.936 1.00 91.56 91 ALA A N 1
ATOM 672 C CA . ALA A 1 91 ? 6.544 -7.852 -8.328 1.00 91.56 91 ALA A CA 1
ATOM 673 C C . ALA A 1 91 ? 5.182 -7.162 -8.220 1.00 91.56 91 ALA A C 1
ATOM 675 O O . ALA A 1 91 ? 4.876 -6.575 -7.185 1.00 91.56 91 ALA A O 1
ATOM 676 N N . THR A 1 92 ? 4.337 -7.280 -9.249 1.00 90.94 92 THR A N 1
ATOM 677 C CA . THR A 1 92 ? 2.978 -6.717 -9.237 1.00 90.94 92 THR A CA 1
ATOM 678 C C . THR A 1 92 ? 2.142 -7.324 -8.109 1.00 90.94 92 THR A C 1
ATOM 680 O O . THR A 1 92 ? 1.521 -6.599 -7.332 1.00 90.94 92 THR A O 1
ATOM 683 N N . TYR A 1 93 ? 2.172 -8.651 -7.965 1.00 91.88 93 TYR A N 1
ATOM 684 C CA . TYR A 1 93 ? 1.419 -9.341 -6.920 1.00 91.88 93 TYR A CA 1
ATOM 685 C C . TYR A 1 93 ? 1.923 -8.996 -5.509 1.00 91.88 93 TYR A C 1
ATOM 687 O O . TYR A 1 93 ? 1.126 -8.682 -4.624 1.00 91.88 93 TYR A O 1
ATOM 695 N N . ILE A 1 94 ? 3.244 -8.979 -5.302 1.00 93.69 94 ILE A N 1
ATOM 696 C CA . ILE A 1 94 ? 3.853 -8.597 -4.018 1.00 93.69 94 ILE A CA 1
ATOM 697 C C . ILE A 1 94 ? 3.527 -7.143 -3.661 1.00 93.69 94 ILE A C 1
ATOM 699 O O . ILE A 1 94 ? 3.225 -6.853 -2.502 1.00 93.69 94 ILE A O 1
ATOM 703 N N . LEU A 1 95 ? 3.528 -6.234 -4.641 1.00 92.75 95 LEU A N 1
ATOM 704 C CA . LEU A 1 95 ? 3.151 -4.839 -4.429 1.00 92.75 95 LEU A CA 1
ATOM 705 C C . LEU A 1 95 ? 1.709 -4.718 -3.917 1.00 92.75 95 LEU A C 1
ATOM 707 O O . LEU A 1 95 ? 1.466 -3.960 -2.977 1.00 92.75 95 LEU A O 1
ATOM 711 N N . PHE A 1 96 ? 0.762 -5.480 -4.478 1.00 90.38 96 PHE A N 1
ATOM 712 C CA . PHE A 1 96 ? -0.616 -5.486 -3.977 1.00 90.38 96 PHE A CA 1
ATOM 713 C C . PHE A 1 96 ? -0.703 -6.028 -2.555 1.00 90.38 96 PHE A C 1
ATOM 715 O O . PHE A 1 96 ? -1.322 -5.384 -1.711 1.00 90.38 96 PHE A O 1
ATOM 722 N N . LEU A 1 97 ? -0.041 -7.145 -2.240 1.00 92.56 97 LEU A N 1
ATOM 723 C CA . LEU A 1 97 ? -0.044 -7.685 -0.875 1.00 92.56 97 LEU A CA 1
ATOM 724 C C . LEU A 1 97 ? 0.542 -6.695 0.144 1.00 92.56 97 LEU A C 1
ATOM 726 O O . LEU A 1 97 ? -0.026 -6.512 1.221 1.00 92.56 97 LEU A O 1
ATOM 730 N N . LEU A 1 98 ? 1.631 -6.004 -0.202 1.00 93.56 98 LEU A N 1
ATOM 731 C CA . LEU A 1 98 ? 2.218 -4.957 0.641 1.00 93.56 98 LEU A CA 1
ATOM 732 C C . LEU A 1 98 ? 1.312 -3.728 0.770 1.00 93.56 98 LEU A C 1
ATOM 734 O O . LEU A 1 98 ? 1.263 -3.103 1.832 1.00 93.56 98 LEU A O 1
ATOM 738 N N . TYR A 1 99 ? 0.552 -3.398 -0.274 1.00 90.00 99 TYR A N 1
ATOM 739 C CA . TYR A 1 99 ? -0.494 -2.388 -0.175 1.00 90.00 99 TYR A CA 1
ATOM 740 C C . TYR A 1 99 ? -1.580 -2.817 0.815 1.00 90.00 99 TYR A C 1
ATOM 742 O O . TYR A 1 99 ? -1.912 -2.031 1.695 1.00 90.00 99 TYR A O 1
ATOM 750 N N . GLY A 1 100 ? -2.066 -4.062 0.761 1.00 86.44 100 GLY A N 1
ATOM 751 C CA . GLY A 1 100 ? -3.007 -4.603 1.750 1.00 86.44 100 GLY A CA 1
ATOM 752 C C . GLY A 1 100 ? -2.461 -4.541 3.181 1.00 86.44 100 GLY A C 1
ATOM 753 O O . GLY A 1 100 ? -3.146 -4.065 4.089 1.00 86.44 100 GLY A O 1
ATOM 754 N N . TRP A 1 101 ? -1.194 -4.925 3.367 1.00 91.19 101 TRP A N 1
ATOM 755 C CA . TRP A 1 101 ? -0.481 -4.858 4.648 1.00 91.19 101 TRP A CA 1
ATOM 756 C C . TRP A 1 101 ? -0.498 -3.457 5.278 1.00 91.19 101 TRP A C 1
ATOM 758 O O . TRP A 1 101 ? -0.707 -3.334 6.483 1.00 91.19 101 TRP A O 1
ATOM 768 N N . ALA A 1 102 ? -0.324 -2.396 4.486 1.00 90.88 102 ALA A N 1
ATOM 769 C CA . ALA A 1 102 ? -0.329 -1.019 4.985 1.00 90.88 102 ALA A CA 1
ATOM 770 C C . ALA A 1 102 ? -1.727 -0.369 4.990 1.00 90.88 102 ALA A C 1
ATOM 772 O O . ALA A 1 102 ? -2.072 0.387 5.900 1.00 90.88 102 ALA A O 1
ATOM 773 N N . ALA A 1 103 ? -2.560 -0.651 3.989 1.00 84.38 103 ALA A N 1
ATOM 774 C CA . ALA A 1 103 ? -3.850 0.002 3.792 1.00 84.38 103 ALA A CA 1
ATOM 775 C C . ALA A 1 103 ? -4.911 -0.455 4.804 1.00 84.38 103 ALA A C 1
ATOM 777 O O . ALA A 1 103 ? -5.726 0.362 5.239 1.00 84.38 103 ALA A O 1
ATOM 778 N N . ILE A 1 104 ? -4.892 -1.724 5.228 1.00 82.50 104 ILE A N 1
ATOM 779 C CA . ILE A 1 104 ? -5.828 -2.250 6.233 1.00 82.50 104 ILE A CA 1
ATOM 780 C C . ILE A 1 104 ? -5.652 -1.543 7.593 1.00 82.50 104 ILE A C 1
ATOM 782 O O . ILE A 1 104 ? -6.626 -0.936 8.057 1.00 82.50 104 ILE A O 1
ATOM 786 N N . PRO A 1 105 ? -4.459 -1.502 8.227 1.00 83.62 105 PRO A N 1
ATOM 787 C CA . PRO A 1 105 ? -4.284 -0.789 9.495 1.00 83.62 105 PRO A CA 1
ATOM 788 C C . PRO A 1 105 ? -4.484 0.730 9.347 1.00 83.62 105 PRO A C 1
ATOM 790 O O . PRO A 1 105 ? -5.054 1.363 10.241 1.00 83.62 105 PRO A O 1
ATOM 793 N N . PHE A 1 106 ? -4.131 1.319 8.194 1.00 82.50 106 PHE A N 1
ATOM 794 C CA . PHE A 1 106 ? -4.483 2.708 7.869 1.00 82.50 106 PHE A CA 1
ATOM 795 C C . PHE A 1 106 ? -6.005 2.930 7.907 1.00 82.50 106 PHE A C 1
ATOM 797 O O . PHE A 1 106 ? -6.502 3.905 8.481 1.00 82.50 106 PHE A O 1
ATOM 804 N N . SER A 1 107 ? -6.773 1.990 7.351 1.00 76.25 107 SER A N 1
ATOM 805 C CA . SER A 1 107 ? -8.231 2.044 7.354 1.00 76.25 107 SER A CA 1
ATOM 806 C C . SER A 1 107 ? -8.810 1.943 8.773 1.00 76.25 107 SER A C 1
ATOM 808 O O . SER A 1 107 ? -9.755 2.673 9.094 1.00 76.25 107 SER A O 1
ATOM 810 N N . TYR A 1 108 ? -8.232 1.111 9.643 1.00 76.12 108 TYR A N 1
ATOM 811 C CA . TYR A 1 108 ? -8.675 0.958 11.028 1.00 76.12 108 TYR A CA 1
ATOM 812 C C . TYR A 1 108 ? -8.437 2.224 11.847 1.00 76.12 108 TYR A C 1
ATOM 814 O O . TYR A 1 108 ? -9.307 2.622 12.625 1.00 76.12 108 TYR A O 1
ATOM 822 N N . LEU A 1 109 ? -7.311 2.908 11.629 1.00 75.50 109 LEU A N 1
ATOM 823 C CA . LEU A 1 109 ? -7.004 4.159 12.315 1.00 75.50 109 LEU A CA 1
ATOM 824 C C . LEU A 1 109 ? -8.066 5.233 12.045 1.00 75.50 109 LEU A C 1
ATOM 826 O O . LEU A 1 109 ? -8.613 5.843 12.965 1.00 75.50 109 LEU A O 1
ATOM 830 N N . PHE A 1 110 ? -8.437 5.407 10.779 1.00 67.62 110 PHE A N 1
ATOM 831 C CA . PHE A 1 110 ? -9.492 6.342 10.385 1.00 67.62 110 PHE A CA 1
ATOM 832 C C . PHE A 1 110 ? -10.876 5.952 10.924 1.00 67.62 110 PHE A C 1
ATOM 834 O O . PHE A 1 110 ? -11.713 6.831 11.148 1.00 67.62 110 PHE A O 1
ATOM 841 N N . SER A 1 111 ? -11.117 4.664 11.200 1.00 65.25 111 SER A N 1
ATOM 842 C CA . SER A 1 111 ? -12.345 4.224 11.871 1.00 65.25 111 SER A CA 1
ATOM 843 C C . SER A 1 111 ? -12.463 4.760 13.303 1.00 65.25 111 SER A C 1
ATOM 845 O O . SER A 1 111 ? -13.574 4.804 13.827 1.00 65.25 111 SER A O 1
ATOM 847 N N . TYR A 1 112 ? -11.374 5.175 13.958 1.00 66.00 112 TYR A N 1
ATOM 848 C CA . TYR A 1 112 ? -11.442 5.838 15.268 1.00 66.00 112 TYR A CA 1
ATOM 849 C C . TYR A 1 112 ? -11.842 7.315 15.184 1.00 66.00 112 TYR A C 1
ATOM 851 O O . TYR A 1 112 ? -12.418 7.838 16.134 1.00 66.00 112 TYR A O 1
ATOM 859 N N . ILE A 1 113 ? -11.607 7.975 14.048 1.00 64.75 113 ILE A N 1
ATOM 860 C CA . ILE A 1 113 ? -11.855 9.415 13.876 1.00 64.75 113 ILE A CA 1
ATOM 861 C C . ILE A 1 113 ? -13.347 9.708 13.641 1.00 64.75 113 ILE A C 1
ATOM 863 O O . ILE A 1 113 ? -13.854 10.758 14.040 1.00 64.75 113 ILE A O 1
ATOM 867 N N . LYS A 1 114 ? -14.081 8.799 12.983 1.00 60.72 114 LYS A N 1
ATOM 868 C CA . LYS A 1 114 ? -15.484 9.017 12.592 1.00 60.72 114 LYS A CA 1
ATOM 869 C C . LYS A 1 114 ? -16.448 8.140 13.388 1.00 60.72 114 LYS A C 1
ATOM 871 O O . LYS A 1 114 ? -16.303 6.928 13.450 1.00 60.72 114 LYS A O 1
ATOM 876 N N . LYS A 1 115 ? -17.495 8.771 13.936 1.00 56.91 115 LYS A N 1
ATOM 877 C CA . LYS A 1 115 ? -18.566 8.096 14.694 1.00 56.91 115 LYS A CA 1
ATOM 878 C C . LYS A 1 115 ? -19.567 7.344 13.805 1.00 56.91 115 LYS A C 1
ATOM 880 O O . LYS A 1 115 ? -20.182 6.395 14.273 1.00 56.91 115 LYS A O 1
ATOM 885 N N . LYS A 1 116 ? -19.764 7.782 12.551 1.00 60.41 116 LYS A N 1
ATOM 886 C CA . LYS A 1 116 ? -20.714 7.174 11.601 1.00 60.41 116 LYS A CA 1
ATOM 887 C C . LYS A 1 116 ? -19.977 6.339 10.538 1.00 60.41 116 LYS A C 1
ATOM 889 O O . LYS A 1 116 ? -19.077 6.887 9.896 1.00 60.41 116 LYS A O 1
ATOM 894 N N . PRO A 1 117 ? -20.391 5.081 10.290 1.00 55.66 117 PRO A N 1
ATOM 895 C CA . PRO A 1 117 ? -19.731 4.174 9.343 1.00 55.66 117 PRO A CA 1
ATOM 896 C C . PRO A 1 117 ? -19.787 4.672 7.892 1.00 55.66 117 PRO A C 1
ATOM 898 O O . PRO A 1 117 ? -18.758 4.738 7.223 1.00 55.66 117 PRO A O 1
ATOM 901 N N . SER A 1 118 ? -20.960 5.119 7.430 1.00 63.31 118 SER A N 1
ATOM 902 C CA . SER A 1 118 ? -21.175 5.586 6.050 1.00 63.31 118 SER A CA 1
ATOM 903 C C . SER A 1 118 ? -20.342 6.821 5.688 1.00 63.31 118 SER A C 1
ATOM 905 O O . SER A 1 118 ? -19.798 6.912 4.592 1.00 63.31 118 SER A O 1
ATOM 907 N N . SER A 1 119 ? -20.173 7.754 6.630 1.00 67.00 119 SER A N 1
ATOM 908 C CA . SER A 1 119 ? -19.312 8.931 6.448 1.00 67.00 119 SER A CA 1
ATOM 909 C C . SER A 1 119 ? -17.820 8.588 6.522 1.00 67.00 119 SER A C 1
ATOM 911 O O . SER A 1 119 ? -17.005 9.256 5.888 1.00 67.00 119 SER A O 1
ATOM 913 N N . GLY A 1 120 ? -17.443 7.556 7.284 1.00 62.38 120 GLY A N 1
ATOM 914 C CA . GLY A 1 120 ? -16.070 7.051 7.307 1.00 62.38 120 GLY A CA 1
ATOM 915 C C . GLY A 1 120 ? -15.680 6.384 5.986 1.00 62.38 120 GLY A C 1
ATOM 916 O O . GLY A 1 120 ? -14.583 6.632 5.485 1.00 62.38 120 GLY A O 1
ATOM 917 N N . TYR A 1 121 ? -16.585 5.579 5.418 1.00 62.53 121 TYR A N 1
AT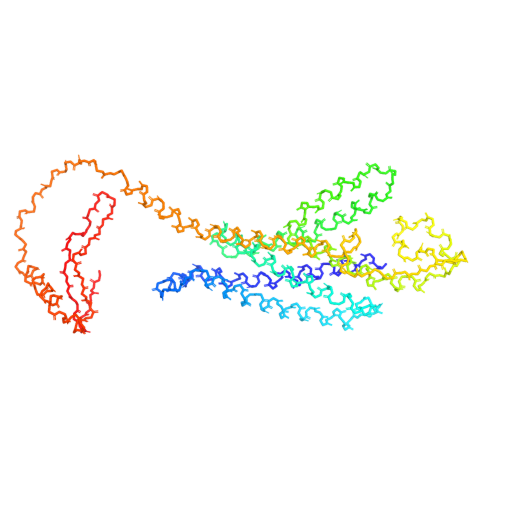OM 918 C CA . TYR A 1 121 ? -16.438 4.926 4.111 1.00 62.53 121 TYR A CA 1
ATOM 919 C C . TYR A 1 121 ? -16.136 5.938 2.999 1.00 62.53 121 TYR A C 1
ATOM 921 O O . TYR A 1 121 ? -15.109 5.825 2.324 1.00 62.53 121 TYR A O 1
ATOM 929 N N . SER A 1 122 ? -16.989 6.958 2.844 1.00 66.69 122 SER A N 1
ATOM 930 C CA . SER A 1 122 ? -16.835 7.941 1.767 1.00 66.69 122 SER A CA 1
ATOM 931 C C . SER A 1 122 ? -15.546 8.741 1.917 1.00 66.69 122 SER A C 1
ATOM 933 O O . SER A 1 122 ? -14.792 8.852 0.959 1.00 66.69 122 SER A O 1
ATOM 935 N N . LEU A 1 123 ? -15.223 9.198 3.132 1.00 71.75 123 LEU A N 1
ATOM 936 C CA . LEU A 1 123 ? -14.011 9.977 3.383 1.00 71.75 123 LEU A CA 1
ATOM 937 C C . LEU A 1 123 ? -12.724 9.210 3.055 1.00 71.75 123 LEU A C 1
ATOM 939 O O . LEU A 1 123 ? -11.830 9.776 2.435 1.00 71.75 123 LEU A O 1
ATOM 943 N N . LEU A 1 124 ? -12.603 7.942 3.466 1.00 70.38 124 LEU A N 1
ATOM 944 C CA . LEU A 1 124 ? -11.394 7.167 3.159 1.00 70.38 124 LEU A CA 1
ATOM 945 C C . LEU A 1 124 ? -11.272 6.906 1.661 1.00 70.38 124 LEU A C 1
ATOM 947 O O . LEU A 1 124 ? -10.178 7.033 1.123 1.00 70.38 124 LEU A O 1
ATOM 951 N N . THR A 1 125 ? -12.381 6.581 0.998 1.00 70.94 125 THR A N 1
ATOM 952 C CA . THR A 1 125 ? -12.391 6.397 -0.456 1.00 70.94 125 THR A CA 1
ATOM 953 C C . THR A 1 125 ? -11.930 7.678 -1.150 1.00 70.94 125 THR A C 1
ATOM 955 O O . THR A 1 125 ? -11.031 7.636 -1.979 1.00 70.94 125 THR A O 1
ATOM 958 N N . THR A 1 126 ? -12.446 8.840 -0.737 1.00 78.69 126 THR A N 1
ATOM 959 C CA . THR A 1 126 ? -12.014 10.143 -1.260 1.00 78.69 126 THR A CA 1
ATOM 960 C C . THR A 1 126 ? -10.527 10.407 -1.013 1.00 78.69 126 THR A C 1
ATOM 962 O O . THR A 1 126 ? -9.834 10.848 -1.925 1.00 78.69 126 THR A O 1
ATOM 965 N N . ILE A 1 127 ? -10.008 10.105 0.182 1.00 78.88 127 ILE A N 1
ATOM 966 C CA . ILE A 1 127 ? -8.576 10.257 0.486 1.00 78.88 127 ILE A CA 1
ATOM 967 C C . ILE A 1 127 ? -7.737 9.345 -0.411 1.00 78.88 127 ILE A C 1
ATOM 969 O O . ILE A 1 127 ? -6.765 9.812 -0.999 1.00 78.88 127 ILE A O 1
ATOM 973 N N . ASN A 1 128 ? -8.116 8.075 -0.556 1.00 77.94 128 ASN A N 1
ATOM 974 C CA . ASN A 1 128 ? -7.393 7.113 -1.385 1.00 77.94 128 ASN A CA 1
ATOM 975 C C . ASN A 1 128 ? -7.409 7.504 -2.867 1.00 77.94 128 ASN A C 1
ATOM 977 O O . ASN A 1 128 ? -6.375 7.412 -3.514 1.00 77.94 128 ASN A O 1
ATOM 981 N N . VAL A 1 129 ? -8.529 8.008 -3.392 1.00 80.12 129 VAL A N 1
ATOM 982 C CA . VAL A 1 129 ? -8.618 8.473 -4.788 1.00 80.12 129 VAL A CA 1
ATOM 983 C C . VAL A 1 129 ? -7.780 9.734 -5.007 1.00 80.12 129 VAL A C 1
ATOM 985 O O . VAL A 1 129 ? -7.018 9.812 -5.966 1.00 80.12 129 VAL A O 1
ATOM 988 N N . ILE A 1 130 ? -7.857 10.725 -4.114 1.00 84.06 130 ILE A N 1
ATOM 989 C CA . ILE A 1 130 ? -7.066 11.959 -4.258 1.00 84.06 130 ILE A CA 1
ATOM 990 C C . ILE A 1 130 ? -5.567 11.650 -4.167 1.00 84.06 130 ILE A C 1
ATOM 992 O O . ILE A 1 130 ? -4.780 12.136 -4.977 1.00 84.06 130 ILE A O 1
ATOM 996 N N . THR A 1 131 ? -5.164 10.839 -3.191 1.00 81.31 131 THR A N 1
ATOM 997 C CA . THR A 1 131 ? -3.746 10.536 -2.953 1.00 81.31 131 THR A CA 1
ATOM 998 C C . THR A 1 131 ? -3.175 9.518 -3.929 1.00 81.31 131 THR A C 1
ATOM 1000 O O . THR A 1 131 ? -2.036 9.676 -4.355 1.00 81.31 131 THR A O 1
ATOM 1003 N N . GLY A 1 132 ? -3.958 8.514 -4.317 1.00 79.31 132 GLY A N 1
ATOM 1004 C CA . GLY A 1 132 ? -3.546 7.482 -5.260 1.00 79.31 132 GLY A CA 1
ATOM 1005 C C . GLY A 1 132 ? -3.615 7.928 -6.713 1.00 79.31 132 GLY A C 1
ATOM 1006 O O . GLY A 1 132 ? -2.707 7.634 -7.470 1.00 79.31 132 GLY A O 1
ATOM 1007 N N . VAL A 1 133 ? -4.642 8.675 -7.121 1.00 81.50 133 VAL A N 1
ATOM 1008 C CA . VAL A 1 133 ? -4.813 9.058 -8.531 1.00 81.50 133 VAL A CA 1
ATOM 1009 C C . VAL A 1 133 ? -4.322 10.478 -8.781 1.00 81.50 133 VAL A C 1
ATOM 1011 O O . VAL A 1 133 ? -3.381 10.686 -9.545 1.00 81.50 133 VAL A O 1
ATOM 1014 N N . MET A 1 134 ? -4.945 11.472 -8.142 1.00 84.06 134 MET A N 1
ATOM 1015 C CA . MET A 1 134 ? -4.708 12.879 -8.491 1.00 84.06 134 MET A CA 1
ATOM 1016 C C . MET A 1 134 ? -3.271 13.300 -8.194 1.00 84.06 134 MET A C 1
ATOM 1018 O O . MET A 1 134 ? -2.592 13.852 -9.059 1.00 84.06 134 MET A O 1
ATOM 1022 N N . LEU A 1 135 ? -2.780 12.988 -6.994 1.00 86.44 135 LEU A N 1
ATOM 1023 C CA . LEU A 1 135 ? -1.405 13.288 -6.604 1.00 86.44 135 LEU A CA 1
ATOM 1024 C C . LEU A 1 135 ? -0.388 12.518 -7.454 1.00 86.44 135 LEU A C 1
ATOM 1026 O O . LEU A 1 135 ? 0.605 13.108 -7.867 1.00 86.44 135 LEU A O 1
ATOM 1030 N N . SER A 1 136 ? -0.639 11.253 -7.796 1.00 86.00 136 SER A N 1
ATOM 1031 C CA . SER A 1 136 ? 0.256 10.496 -8.681 1.00 86.00 136 SER A CA 1
ATOM 1032 C C . SER A 1 136 ? 0.325 11.081 -10.092 1.00 86.00 136 SER A C 1
ATOM 1034 O O . SER A 1 136 ? 1.417 11.157 -10.650 1.00 86.00 136 SER A O 1
ATOM 1036 N N . ILE A 1 137 ? -0.789 11.573 -10.647 1.00 86.50 137 ILE A N 1
ATOM 1037 C CA . ILE A 1 137 ? -0.789 12.265 -11.946 1.00 86.50 137 ILE A CA 1
ATOM 1038 C C . ILE A 1 137 ? 0.005 13.571 -11.862 1.00 86.50 137 ILE A C 1
ATOM 1040 O O . ILE A 1 137 ? 0.859 13.815 -12.713 1.00 86.50 137 ILE A O 1
ATOM 1044 N N . VAL A 1 138 ? -0.232 14.393 -10.833 1.00 88.94 138 VAL A N 1
ATOM 1045 C CA . VAL A 1 138 ? 0.517 15.645 -10.641 1.00 88.94 138 VAL A CA 1
ATOM 1046 C C . VAL A 1 138 ? 2.010 15.353 -10.535 1.00 88.94 138 VAL A C 1
ATOM 1048 O O . VAL A 1 138 ? 2.802 15.958 -11.253 1.00 88.94 138 VAL A O 1
ATOM 1051 N N . MET A 1 139 ? 2.400 14.379 -9.712 1.00 87.81 139 MET A N 1
ATOM 1052 C CA . MET A 1 139 ? 3.805 14.013 -9.545 1.00 87.81 139 MET A CA 1
ATOM 1053 C C . MET A 1 139 ? 4.420 13.422 -10.815 1.00 87.81 139 MET A C 1
ATOM 1055 O O . MET A 1 139 ? 5.595 13.667 -11.066 1.00 87.81 139 MET A O 1
ATOM 1059 N N . ALA A 1 140 ? 3.653 12.706 -11.640 1.00 85.31 140 ALA A N 1
ATOM 1060 C CA . ALA A 1 140 ? 4.118 12.212 -12.936 1.00 85.31 140 ALA A CA 1
ATOM 1061 C C . ALA A 1 140 ? 4.354 13.349 -13.945 1.00 85.31 140 ALA A C 1
ATOM 1063 O O . ALA A 1 140 ? 5.301 13.302 -14.729 1.00 85.31 140 ALA A O 1
ATOM 1064 N N . VAL A 1 141 ? 3.514 14.389 -13.929 1.00 86.81 141 VAL A N 1
ATOM 1065 C CA . VAL A 1 141 ? 3.720 15.582 -14.764 1.00 86.81 141 VAL A CA 1
ATOM 1066 C C . VAL A 1 141 ? 4.927 16.371 -14.267 1.00 86.81 141 VAL A C 1
ATOM 1068 O O . VAL A 1 141 ? 5.786 16.727 -15.066 1.00 86.81 141 VAL A O 1
ATOM 1071 N N . VAL A 1 142 ? 5.037 16.598 -12.957 1.00 87.31 142 VAL A N 1
ATOM 1072 C CA . VAL A 1 142 ? 6.168 17.321 -12.358 1.00 87.31 142 VAL A CA 1
ATOM 1073 C C . VAL A 1 142 ? 7.486 16.585 -12.601 1.00 87.31 142 VAL A C 1
ATOM 1075 O O . VAL A 1 142 ? 8.458 17.221 -12.998 1.00 87.31 142 VAL A O 1
ATOM 1078 N N . SER A 1 143 ? 7.527 15.258 -12.443 1.00 83.25 143 SER A N 1
ATOM 1079 C CA . SER A 1 143 ? 8.737 14.470 -12.716 1.00 83.25 143 SER A CA 1
ATOM 1080 C C . SER A 1 143 ? 9.124 14.488 -14.194 1.00 83.25 143 SER A C 1
ATOM 1082 O O . SER A 1 143 ? 10.307 14.492 -14.518 1.00 83.25 143 SER A O 1
ATOM 1084 N N . PHE A 1 144 ? 8.146 14.543 -15.103 1.00 82.38 144 PHE A N 1
ATOM 1085 C CA . PHE A 1 144 ? 8.406 14.719 -16.528 1.00 82.38 144 PHE A CA 1
ATOM 1086 C C . PHE A 1 144 ? 8.955 16.116 -16.842 1.00 82.38 144 PHE A C 1
ATOM 1088 O O . PHE A 1 144 ? 9.903 16.236 -17.614 1.00 82.38 144 PHE A O 1
ATOM 1095 N N . LEU A 1 145 ? 8.397 17.166 -16.234 1.00 84.38 145 LEU A N 1
ATOM 1096 C CA . LEU A 1 145 ? 8.876 18.539 -16.407 1.00 84.38 145 LEU A CA 1
ATOM 1097 C C . LEU A 1 145 ? 10.280 18.738 -15.820 1.00 84.38 145 LEU A C 1
ATOM 1099 O O . LEU A 1 145 ? 11.088 19.436 -16.424 1.00 84.38 145 LEU A O 1
ATOM 1103 N N . ALA A 1 146 ? 10.605 18.069 -14.710 1.00 82.50 146 ALA A N 1
ATOM 1104 C CA . ALA A 1 146 ? 11.932 18.106 -14.092 1.00 82.50 146 ALA A CA 1
ATOM 1105 C C . ALA A 1 146 ? 13.053 17.578 -15.005 1.00 82.50 146 ALA A C 1
ATOM 1107 O O . ALA A 1 146 ? 14.210 17.948 -14.837 1.00 82.50 146 ALA A O 1
ATOM 1108 N N . LYS A 1 147 ? 12.724 16.775 -16.028 1.00 76.69 147 LYS A N 1
ATOM 1109 C CA . LYS A 1 147 ? 13.700 16.329 -17.035 1.00 76.69 147 LYS A CA 1
ATOM 1110 C C . LYS A 1 147 ? 14.167 17.443 -17.976 1.00 76.69 147 LYS A C 1
ATOM 1112 O O . LYS A 1 147 ? 15.148 17.247 -18.689 1.00 76.69 147 LYS A O 1
ATOM 1117 N N . PHE A 1 148 ? 13.470 18.581 -18.029 1.00 81.75 148 PHE A N 1
ATOM 1118 C CA . PHE A 1 148 ? 13.841 19.706 -18.884 1.00 81.75 148 PHE A CA 1
ATOM 1119 C C . PHE A 1 148 ? 14.614 20.752 -18.071 1.00 81.75 148 PHE A C 1
ATOM 1121 O O . PHE A 1 148 ? 13.991 21.530 -17.342 1.00 81.75 148 PHE A O 1
ATOM 1128 N N . PRO A 1 149 ? 15.949 20.840 -18.221 1.00 72.44 149 PRO A N 1
ATOM 1129 C CA . PRO A 1 149 ? 16.771 21.752 -17.424 1.00 72.44 149 PRO A CA 1
ATOM 1130 C C . PRO A 1 149 ? 16.380 23.227 -17.613 1.00 72.44 149 PRO A C 1
ATOM 1132 O O . PRO A 1 149 ? 16.531 24.023 -16.691 1.00 72.44 149 PRO A O 1
ATOM 1135 N N . GLN A 1 150 ? 15.786 23.590 -18.758 1.00 76.44 150 GLN A N 1
ATOM 1136 C CA . GLN A 1 150 ? 15.250 24.935 -19.006 1.00 76.44 150 GLN A CA 1
ATOM 1137 C C . GLN A 1 150 ? 14.113 25.378 -18.062 1.00 76.44 150 GLN A C 1
ATOM 1139 O O . GLN A 1 150 ? 13.830 26.571 -17.996 1.00 76.44 150 GLN A O 1
ATOM 1144 N N . LEU A 1 151 ? 13.450 24.461 -17.347 1.00 78.62 151 LEU A N 1
ATOM 1145 C CA . LEU A 1 151 ? 12.356 24.796 -16.423 1.00 78.62 151 LEU A CA 1
ATOM 1146 C C . LEU A 1 151 ? 12.831 25.107 -14.995 1.00 78.62 151 LEU A C 1
ATOM 1148 O O . LEU A 1 151 ? 12.023 25.559 -14.188 1.00 78.62 151 LEU A O 1
ATOM 1152 N N . GLY A 1 152 ? 14.110 24.878 -14.670 1.00 78.81 152 GLY A N 1
ATOM 1153 C CA . GLY A 1 152 ? 14.673 25.190 -13.349 1.00 78.81 152 GLY A CA 1
ATOM 1154 C C . GLY A 1 152 ? 14.033 24.426 -12.181 1.00 78.81 152 GLY A C 1
ATOM 1155 O O . GLY A 1 152 ? 14.088 24.892 -11.045 1.00 78.81 152 GLY A O 1
ATOM 1156 N N . ILE A 1 153 ? 13.393 23.281 -12.445 1.00 80.38 153 ILE A N 1
ATOM 1157 C CA . ILE A 1 153 ? 12.801 22.435 -11.405 1.00 80.38 153 ILE A CA 1
ATOM 1158 C C . ILE A 1 153 ? 13.914 21.593 -10.790 1.00 80.38 153 ILE A C 1
ATOM 1160 O O . ILE A 1 153 ? 14.522 20.772 -11.474 1.00 80.38 153 ILE A O 1
ATOM 1164 N N . ASP A 1 154 ? 14.148 21.790 -9.498 1.00 81.25 154 ASP A N 1
ATOM 1165 C CA . ASP A 1 154 ? 15.111 21.000 -8.744 1.00 81.25 154 ASP A CA 1
ATOM 1166 C C . ASP A 1 154 ? 14.591 19.568 -8.541 1.00 81.25 154 ASP A C 1
ATOM 1168 O O . ASP A 1 154 ? 13.569 19.325 -7.886 1.00 81.25 154 ASP A O 1
ATOM 1172 N N . ASP A 1 155 ? 15.299 18.617 -9.136 1.00 77.06 155 ASP A N 1
ATOM 1173 C CA . ASP A 1 155 ? 14.976 17.197 -9.108 1.00 77.06 155 ASP A CA 1
ATOM 1174 C C . ASP A 1 155 ? 15.045 16.622 -7.679 1.00 77.06 155 ASP A C 1
ATOM 1176 O O . ASP A 1 155 ? 14.228 15.770 -7.307 1.00 77.06 155 ASP A O 1
ATOM 1180 N N . ASP A 1 156 ? 15.926 17.165 -6.832 1.00 81.62 156 ASP A N 1
ATOM 1181 C CA . ASP A 1 156 ? 16.066 16.754 -5.433 1.00 81.62 156 ASP A CA 1
ATOM 1182 C C . ASP A 1 156 ? 14.851 17.177 -4.596 1.00 81.62 156 ASP A C 1
ATOM 1184 O O . ASP A 1 156 ? 14.339 16.412 -3.764 1.00 81.62 156 ASP A O 1
ATOM 1188 N N . ALA A 1 157 ? 14.316 18.375 -4.852 1.00 83.06 157 ALA A N 1
ATOM 1189 C CA . ALA A 1 157 ? 13.098 18.859 -4.208 1.00 83.06 157 ALA A CA 1
ATOM 1190 C C . ALA A 1 157 ? 11.882 17.992 -4.579 1.00 83.06 157 ALA A C 1
ATOM 1192 O O . ALA A 1 157 ? 11.066 17.646 -3.713 1.00 83.06 157 ALA A O 1
ATOM 1193 N N . VAL A 1 158 ? 11.791 17.572 -5.846 1.00 83.00 158 VAL A N 1
ATOM 1194 C CA . VAL A 1 158 ? 10.744 16.656 -6.317 1.00 83.00 158 VAL A CA 1
ATOM 1195 C C . VAL A 1 158 ? 10.865 15.305 -5.612 1.00 83.00 158 VAL A C 1
ATOM 1197 O O . VAL A 1 158 ? 9.873 14.830 -5.052 1.00 83.00 158 VAL A O 1
ATOM 1200 N N . GLN A 1 159 ? 12.063 14.717 -5.532 1.00 80.19 159 GLN A N 1
ATOM 1201 C CA . GLN A 1 159 ? 12.265 13.438 -4.841 1.00 80.19 159 GLN A CA 1
ATOM 1202 C C . GLN A 1 159 ? 11.921 13.504 -3.349 1.00 80.19 159 GLN A C 1
ATOM 1204 O O . GLN A 1 159 ? 11.288 12.585 -2.812 1.00 80.19 159 GLN A O 1
ATOM 1209 N N . LYS A 1 160 ? 12.258 14.610 -2.679 1.00 83.69 160 LYS A N 1
ATOM 1210 C CA . LYS A 1 160 ? 11.898 14.826 -1.273 1.00 83.69 160 LYS A CA 1
ATOM 1211 C C . LYS A 1 160 ? 10.383 14.923 -1.077 1.00 83.69 160 LYS A C 1
ATOM 1213 O O . LYS A 1 160 ? 9.849 14.310 -0.152 1.00 83.69 160 LYS A O 1
ATOM 1218 N N . SER A 1 161 ? 9.682 15.633 -1.964 1.00 83.31 161 SER A N 1
ATOM 1219 C CA . SER A 1 161 ? 8.215 15.731 -1.923 1.00 83.31 161 SER A CA 1
ATOM 1220 C C . SER A 1 161 ? 7.534 14.374 -2.154 1.00 83.31 161 SER A C 1
ATOM 1222 O O . SER A 1 161 ? 6.598 14.022 -1.434 1.00 83.31 161 SER A O 1
ATOM 1224 N N . MET A 1 162 ? 8.072 13.553 -3.067 1.00 84.12 162 MET A N 1
ATOM 1225 C CA . MET A 1 162 ? 7.621 12.173 -3.268 1.00 84.12 162 MET A CA 1
ATOM 1226 C C . MET A 1 162 ? 7.798 11.338 -1.999 1.00 84.12 162 MET A C 1
ATOM 1228 O O . MET A 1 162 ? 6.914 10.560 -1.664 1.00 84.12 162 MET A O 1
ATOM 1232 N N . GLY A 1 163 ? 8.894 11.520 -1.255 1.00 83.75 163 GLY A N 1
ATOM 1233 C CA . GLY A 1 163 ? 9.132 10.833 0.019 1.00 83.75 163 GLY A CA 1
ATOM 1234 C C . GLY A 1 163 ? 7.999 11.003 1.038 1.00 83.75 163 GLY A C 1
ATOM 1235 O O . GLY A 1 163 ? 7.617 10.036 1.691 1.00 83.75 163 GLY A O 1
ATOM 1236 N N . VAL A 1 164 ? 7.415 12.201 1.137 1.00 85.12 164 VAL A N 1
ATOM 1237 C CA . VAL A 1 164 ? 6.268 12.457 2.028 1.00 85.12 164 VAL A CA 1
ATOM 1238 C C . VAL A 1 164 ? 5.001 11.790 1.496 1.00 85.12 164 VAL A C 1
ATOM 1240 O O . VAL A 1 164 ? 4.261 11.175 2.261 1.00 85.12 164 VAL A O 1
ATOM 1243 N N . LEU A 1 165 ? 4.760 11.862 0.185 1.00 85.88 165 LEU A N 1
ATOM 1244 C CA . LEU A 1 165 ? 3.587 11.251 -0.445 1.00 85.88 165 LEU A CA 1
ATOM 1245 C C . LEU A 1 165 ? 3.603 9.718 -0.355 1.00 85.88 165 LEU A C 1
ATOM 1247 O O . LEU A 1 165 ? 2.546 9.111 -0.200 1.00 85.88 165 LEU A O 1
ATOM 1251 N N . ARG A 1 166 ? 4.789 9.097 -0.345 1.00 87.69 166 ARG A N 1
ATOM 1252 C CA . ARG A 1 166 ? 4.981 7.649 -0.137 1.00 87.69 166 ARG A CA 1
ATOM 1253 C C . ARG A 1 166 ? 4.484 7.135 1.211 1.00 87.69 166 ARG A C 1
ATOM 1255 O O . ARG A 1 166 ? 4.192 5.949 1.324 1.00 87.69 166 ARG A O 1
ATOM 1262 N N . LEU A 1 167 ? 4.348 8.000 2.222 1.00 86.25 167 LEU A N 1
ATOM 1263 C CA . LEU A 1 167 ? 3.738 7.616 3.501 1.00 86.25 167 LEU A CA 1
ATOM 1264 C C . LEU A 1 167 ? 2.259 7.248 3.348 1.00 86.25 167 LEU A C 1
ATOM 1266 O O . LEU A 1 167 ? 1.711 6.557 4.204 1.00 86.25 167 LEU A O 1
ATOM 1270 N N . VAL A 1 168 ? 1.606 7.705 2.277 1.00 86.94 168 VAL A N 1
ATOM 1271 C CA . VAL A 1 168 ? 0.230 7.335 1.967 1.00 86.94 168 VAL A CA 1
ATOM 1272 C C . VAL A 1 168 ? 0.237 6.066 1.111 1.00 86.94 168 VAL A C 1
ATOM 1274 O O . VAL A 1 168 ? 0.696 6.116 -0.035 1.00 86.94 168 VAL A O 1
ATOM 1277 N N . PRO A 1 169 ? -0.323 4.937 1.598 1.00 87.75 169 PRO A N 1
ATOM 1278 C CA . PRO A 1 169 ? -0.264 3.665 0.876 1.00 87.75 169 PRO A CA 1
ATOM 1279 C C . PRO A 1 169 ? -0.829 3.734 -0.550 1.00 87.75 169 PRO A C 1
ATOM 1281 O O . PRO A 1 169 ? -0.309 3.078 -1.448 1.00 87.75 169 PRO A O 1
ATOM 1284 N N . GLY A 1 170 ? -1.863 4.558 -0.772 1.00 85.00 170 GLY A N 1
ATOM 1285 C CA . GLY A 1 170 ? -2.491 4.748 -2.087 1.00 85.00 170 GLY A CA 1
ATOM 1286 C C . GLY A 1 170 ? -1.567 5.374 -3.138 1.00 85.00 170 GLY A C 1
ATOM 1287 O O . GLY A 1 170 ? -1.582 4.962 -4.298 1.00 85.00 170 GLY A O 1
ATOM 1288 N N . PHE A 1 171 ? -0.723 6.329 -2.743 1.00 87.94 171 PHE A N 1
ATOM 1289 C CA . PHE A 1 171 ? 0.261 6.922 -3.651 1.00 87.94 171 PHE A CA 1
ATOM 1290 C C . PHE A 1 171 ? 1.373 5.917 -3.981 1.00 87.94 171 PHE A C 1
ATOM 1292 O O . PHE A 1 171 ? 1.712 5.733 -5.149 1.00 87.94 171 PHE A O 1
ATOM 1299 N N . ALA A 1 172 ? 1.900 5.230 -2.959 1.00 90.25 172 ALA A N 1
ATOM 1300 C CA . ALA A 1 172 ? 3.001 4.277 -3.111 1.00 90.25 172 ALA A CA 1
ATOM 1301 C C . ALA A 1 172 ? 2.639 3.095 -4.030 1.00 90.25 172 ALA A C 1
ATOM 1303 O O . ALA A 1 172 ? 3.432 2.742 -4.902 1.00 90.25 172 ALA A O 1
ATOM 1304 N N . VAL A 1 173 ? 1.432 2.522 -3.901 1.00 88.94 173 VAL A N 1
ATOM 1305 C CA . VAL A 1 173 ? 0.980 1.436 -4.795 1.00 88.94 173 VAL A CA 1
ATOM 1306 C C . VAL A 1 173 ? 0.831 1.914 -6.240 1.00 88.94 173 VAL A C 1
ATOM 1308 O O . VAL A 1 173 ? 1.254 1.220 -7.160 1.00 88.94 173 VAL A O 1
ATOM 1311 N N . THR A 1 174 ? 0.302 3.121 -6.457 1.00 88.38 174 THR A N 1
ATOM 1312 C CA . THR A 1 174 ? 0.099 3.661 -7.810 1.00 88.38 174 THR A CA 1
ATOM 1313 C C . THR A 1 174 ? 1.430 3.981 -8.486 1.00 88.38 174 THR A C 1
ATOM 1315 O O . THR A 1 174 ? 1.628 3.673 -9.666 1.00 88.38 174 THR A O 1
ATOM 1318 N N . TRP A 1 175 ? 2.372 4.558 -7.735 1.00 88.69 175 TRP A N 1
ATOM 1319 C CA . TRP A 1 175 ? 3.715 4.847 -8.230 1.00 88.69 175 TRP A CA 1
ATOM 1320 C C . TRP A 1 175 ? 4.504 3.562 -8.510 1.00 88.69 175 TRP A C 1
ATOM 1322 O O . TRP A 1 175 ? 5.048 3.402 -9.602 1.00 88.69 175 TRP A O 1
ATOM 1332 N N . GLY A 1 176 ? 4.492 2.604 -7.576 1.00 89.81 176 GLY A N 1
ATOM 1333 C CA . GLY A 1 176 ? 5.137 1.300 -7.748 1.00 89.81 176 GLY A CA 1
ATOM 1334 C C . GLY A 1 176 ? 4.595 0.540 -8.959 1.00 89.81 176 GLY A C 1
ATOM 1335 O O . GLY A 1 176 ? 5.363 0.072 -9.795 1.00 89.81 176 GLY A O 1
ATOM 1336 N N . PHE A 1 177 ? 3.271 0.509 -9.132 1.00 88.62 177 PHE A N 1
ATOM 1337 C CA . PHE A 1 177 ? 2.640 -0.137 -10.281 1.00 88.62 177 PHE A CA 1
ATOM 1338 C C . PHE A 1 177 ? 3.038 0.532 -11.604 1.00 88.62 177 PHE A C 1
ATOM 1340 O O . PHE A 1 177 ? 3.330 -0.151 -12.584 1.00 88.62 177 PHE A O 1
ATOM 1347 N N . SER A 1 178 ? 3.111 1.866 -11.625 1.00 86.50 178 SER A N 1
ATOM 1348 C CA . SER A 1 178 ? 3.531 2.633 -12.805 1.00 86.50 178 SER A CA 1
ATOM 1349 C C . SER A 1 178 ? 4.983 2.363 -13.212 1.00 86.50 178 SER A C 1
ATOM 1351 O O . SER A 1 178 ? 5.280 2.387 -14.411 1.00 86.50 178 SER A O 1
ATOM 1353 N N . ASN A 1 179 ? 5.862 2.094 -12.239 1.00 87.06 179 ASN A N 1
ATOM 1354 C CA . ASN A 1 179 ? 7.246 1.679 -12.473 1.00 87.06 179 ASN A CA 1
ATOM 1355 C C . ASN A 1 179 ? 7.308 0.248 -13.023 1.00 87.06 179 ASN A C 1
ATOM 1357 O O . ASN A 1 179 ? 7.950 0.012 -14.041 1.00 87.06 179 ASN A O 1
ATOM 1361 N N . ILE A 1 180 ? 6.585 -0.701 -12.416 1.00 88.81 180 ILE A N 1
ATOM 1362 C CA . ILE A 1 180 ? 6.548 -2.099 -12.886 1.00 88.81 180 ILE A CA 1
ATOM 1363 C C . ILE A 1 180 ? 6.002 -2.184 -14.317 1.00 88.81 180 ILE A C 1
ATOM 1365 O O . ILE A 1 180 ? 6.553 -2.896 -15.156 1.00 88.81 180 ILE A O 1
ATOM 1369 N N . HIS A 1 181 ? 4.949 -1.423 -14.617 1.00 86.69 181 HIS A N 1
ATOM 1370 C CA . HIS A 1 181 ? 4.388 -1.341 -15.963 1.00 86.69 181 HIS A CA 1
ATOM 1371 C C . HIS A 1 181 ? 5.373 -0.727 -16.972 1.00 86.69 181 HIS A C 1
ATOM 1373 O O . HIS A 1 181 ? 5.353 -1.093 -18.146 1.00 86.69 181 HIS A O 1
ATOM 1379 N N . GLU A 1 182 ? 6.239 0.200 -16.545 1.00 83.81 182 GLU A N 1
ATOM 1380 C CA . GLU A 1 182 ? 7.303 0.723 -17.410 1.00 83.81 182 GLU A CA 1
ATOM 1381 C C . GLU A 1 182 ? 8.307 -0.360 -17.765 1.00 83.81 182 GLU A C 1
ATOM 1383 O O . GLU A 1 182 ? 8.498 -0.621 -18.949 1.00 83.81 182 GLU A O 1
ATOM 1388 N N . ILE A 1 183 ? 8.840 -1.029 -16.739 1.00 85.56 183 ILE A N 1
ATOM 1389 C CA . ILE A 1 183 ? 9.848 -2.085 -16.858 1.00 85.56 183 ILE A CA 1
ATOM 1390 C C . ILE A 1 183 ? 9.340 -3.214 -17.760 1.00 85.56 183 ILE A C 1
ATOM 1392 O O . ILE A 1 183 ? 10.046 -3.654 -18.666 1.00 85.56 183 ILE A O 1
ATOM 1396 N N . GLY A 1 184 ? 8.090 -3.649 -17.570 1.00 85.06 184 GLY A N 1
ATOM 1397 C CA . GLY A 1 184 ? 7.476 -4.672 -18.417 1.00 85.06 184 GLY A CA 1
ATOM 1398 C C . GLY A 1 184 ? 7.327 -4.241 -19.880 1.00 85.06 184 GLY A C 1
ATOM 1399 O O . GLY A 1 184 ? 7.408 -5.073 -20.781 1.00 85.06 184 GLY A O 1
ATOM 1400 N N . GLY A 1 185 ? 7.137 -2.944 -20.136 1.00 83.75 185 GLY A N 1
ATOM 1401 C CA . GLY A 1 185 ? 6.994 -2.394 -21.483 1.00 83.75 185 GLY A CA 1
ATOM 1402 C C . GLY A 1 185 ? 8.318 -2.064 -22.172 1.00 83.75 185 GLY A C 1
ATOM 1403 O O . GLY A 1 185 ? 8.322 -1.863 -23.385 1.00 83.75 185 GLY A O 1
ATOM 1404 N N . ASP A 1 186 ? 9.432 -1.986 -21.444 1.00 83.31 186 ASP A N 1
ATOM 1405 C CA . ASP A 1 186 ? 10.709 -1.556 -22.018 1.00 83.31 186 ASP A CA 1
ATOM 1406 C C . ASP A 1 186 ? 11.246 -2.548 -23.053 1.00 83.31 186 ASP A C 1
ATOM 1408 O O . ASP A 1 186 ? 11.718 -2.116 -24.101 1.00 83.31 186 ASP A O 1
ATOM 1412 N N . ALA A 1 187 ? 11.062 -3.855 -22.847 1.00 81.12 187 ALA A N 1
ATOM 1413 C CA . ALA A 1 187 ? 11.461 -4.874 -23.821 1.00 81.12 187 ALA A CA 1
ATOM 1414 C C . ALA A 1 187 ? 10.780 -4.673 -25.192 1.00 81.12 1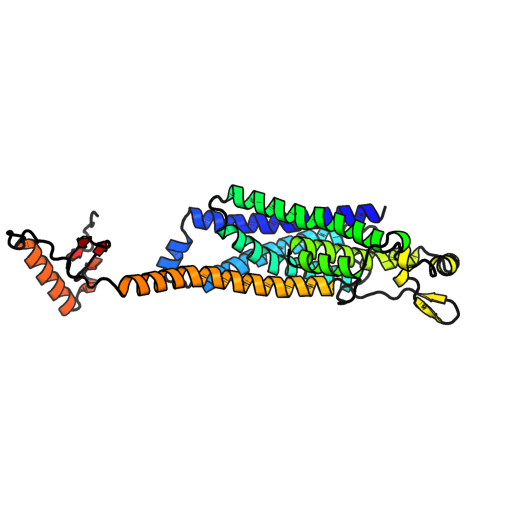87 ALA A C 1
ATOM 1416 O O . ALA A 1 187 ? 11.443 -4.654 -26.229 1.00 81.12 187 ALA A O 1
ATOM 1417 N N . GLU A 1 188 ? 9.461 -4.452 -25.198 1.00 82.56 188 GLU A N 1
ATOM 1418 C CA . GLU A 1 188 ? 8.682 -4.219 -26.421 1.00 82.56 188 GLU A CA 1
ATOM 1419 C C . GLU A 1 188 ? 8.993 -2.852 -27.056 1.00 82.56 188 GLU A C 1
ATOM 1421 O O . GLU A 1 188 ? 8.976 -2.697 -28.280 1.00 82.56 188 GLU A O 1
ATOM 1426 N N . LYS A 1 189 ? 9.277 -1.827 -26.237 1.00 80.81 189 LYS A N 1
ATOM 1427 C CA . LYS A 1 189 ? 9.717 -0.521 -26.746 1.00 80.81 189 LYS A CA 1
ATOM 1428 C C . LYS A 1 189 ? 11.059 -0.663 -27.454 1.00 80.81 189 LYS A C 1
ATOM 1430 O O . LYS A 1 189 ? 11.166 -0.235 -28.600 1.00 80.81 189 LYS A O 1
ATOM 1435 N N . CYS A 1 190 ? 12.050 -1.281 -26.811 1.00 79.38 190 CYS A N 1
ATOM 1436 C CA . CYS A 1 190 ? 13.387 -1.426 -27.375 1.00 79.38 190 CYS A CA 1
ATOM 1437 C C . CYS A 1 190 ? 13.385 -2.322 -28.625 1.00 79.38 190 CYS A C 1
ATOM 1439 O O . CYS A 1 190 ? 14.092 -2.011 -29.578 1.00 79.38 190 CYS A O 1
ATOM 1441 N N . SER A 1 191 ? 12.539 -3.361 -28.697 1.00 80.75 191 SER A N 1
ATOM 1442 C CA . SER A 1 191 ? 12.444 -4.218 -29.892 1.00 80.75 191 SER A CA 1
ATOM 1443 C C . SER A 1 191 ? 11.910 -3.497 -31.138 1.00 80.75 191 SER A C 1
ATOM 1445 O O . SER A 1 191 ? 12.071 -3.994 -32.250 1.00 80.75 191 SER A O 1
ATOM 1447 N N . LYS A 1 192 ? 11.252 -2.340 -30.976 1.00 81.31 192 LYS A N 1
ATOM 1448 C CA . LYS A 1 192 ? 10.745 -1.514 -32.087 1.00 81.31 192 LYS A CA 1
ATOM 1449 C C . LYS A 1 192 ? 11.765 -0.494 -32.600 1.00 81.31 192 LYS A C 1
ATOM 1451 O O . LYS A 1 192 ? 11.510 0.127 -33.631 1.00 81.31 192 LYS A O 1
ATOM 1456 N N . LEU A 1 193 ? 12.890 -0.293 -31.909 1.00 79.75 193 LEU A N 1
ATOM 1457 C CA . LEU A 1 193 ? 13.936 0.639 -32.332 1.00 79.75 193 LEU A CA 1
ATOM 1458 C C . LEU A 1 193 ? 14.962 -0.094 -33.206 1.00 79.75 193 LEU A C 1
ATOM 1460 O O . LEU A 1 193 ? 15.575 -1.067 -32.781 1.00 79.75 193 LEU A O 1
ATOM 1464 N N . THR A 1 194 ? 15.183 0.392 -34.430 1.00 77.81 194 THR A N 1
ATOM 1465 C CA . THR A 1 194 ? 16.290 -0.088 -35.266 1.00 77.81 194 THR A CA 1
ATOM 1466 C C . THR A 1 194 ? 17.633 0.441 -34.747 1.00 77.81 194 THR A C 1
ATOM 1468 O O . THR A 1 194 ? 17.688 1.548 -34.201 1.00 77.81 194 THR A O 1
ATOM 1471 N N . PRO A 1 195 ? 18.747 -0.284 -34.966 1.00 74.56 195 PRO A N 1
ATOM 1472 C CA . PRO A 1 195 ? 20.076 0.123 -34.490 1.00 74.56 195 PRO A CA 1
ATOM 1473 C C . PRO A 1 195 ? 20.518 1.504 -35.011 1.00 74.56 195 PRO A C 1
ATOM 1475 O O . PRO A 1 195 ? 21.201 2.247 -34.313 1.00 74.56 195 PRO A O 1
ATOM 1478 N N . THR A 1 196 ? 20.056 1.900 -36.201 1.00 71.88 196 THR A N 1
ATOM 1479 C CA . THR A 1 196 ? 20.289 3.236 -36.776 1.00 71.88 196 THR A CA 1
ATOM 1480 C C . THR A 1 196 ? 19.589 4.356 -36.007 1.00 71.88 196 THR A C 1
ATOM 1482 O O . THR A 1 196 ? 20.159 5.430 -35.824 1.00 71.88 196 THR A O 1
ATOM 1485 N N . LEU A 1 197 ? 18.367 4.113 -35.525 1.00 75.75 197 LEU A N 1
ATOM 1486 C CA . LEU A 1 197 ? 17.619 5.075 -34.715 1.00 75.75 197 LEU A CA 1
ATOM 1487 C C . LEU A 1 197 ? 18.227 5.182 -33.317 1.00 75.75 197 LEU A C 1
ATOM 1489 O O . LEU A 1 197 ? 18.302 6.278 -32.765 1.00 75.75 197 LEU A O 1
ATOM 1493 N N . LEU A 1 198 ? 18.717 4.067 -32.777 1.00 76.75 198 LEU A N 1
ATOM 1494 C CA . LEU A 1 198 ? 19.324 4.007 -31.453 1.00 76.75 198 LEU A CA 1
ATOM 1495 C C . LEU A 1 198 ? 20.548 4.937 -31.358 1.00 76.75 198 LEU A C 1
ATOM 1497 O O . LEU A 1 198 ? 20.594 5.781 -30.471 1.00 76.75 198 LEU A O 1
ATOM 1501 N N . SER A 1 199 ? 21.435 4.928 -32.359 1.00 73.12 199 SER A N 1
ATOM 1502 C CA . SER A 1 199 ? 22.578 5.859 -32.429 1.00 73.12 199 SER A CA 1
ATOM 1503 C C . SER A 1 199 ? 22.173 7.344 -32.425 1.00 73.12 199 SER A C 1
ATOM 1505 O O . SER A 1 199 ? 22.827 8.167 -31.787 1.00 73.12 199 SER A O 1
ATOM 1507 N N . SER A 1 200 ? 21.048 7.695 -33.058 1.00 77.62 200 SER A N 1
ATOM 1508 C CA . SER A 1 200 ? 20.551 9.080 -33.091 1.00 77.62 200 SER A CA 1
ATOM 1509 C C . SER A 1 200 ? 19.808 9.514 -31.820 1.00 77.62 200 SER A C 1
ATOM 1511 O O . SER A 1 200 ? 19.830 10.690 -31.458 1.00 77.62 200 SER A O 1
ATOM 1513 N N . TYR A 1 201 ? 19.149 8.576 -31.132 1.00 79.44 201 TYR A N 1
ATOM 1514 C CA . TYR A 1 201 ? 18.285 8.865 -29.989 1.00 79.44 201 TYR A CA 1
ATOM 1515 C C . TYR A 1 201 ? 18.952 8.632 -28.632 1.00 79.44 201 TYR A C 1
ATOM 1517 O O . TYR A 1 201 ? 18.515 9.236 -27.654 1.00 79.44 201 TYR A O 1
ATOM 1525 N N . CYS A 1 202 ? 20.015 7.827 -28.549 1.00 78.31 202 CYS A N 1
ATOM 1526 C CA . CYS A 1 202 ? 20.736 7.597 -27.296 1.00 78.31 202 CYS A CA 1
ATOM 1527 C C . CYS A 1 202 ? 21.343 8.858 -26.649 1.00 78.31 202 CYS A C 1
ATOM 1529 O O . CYS A 1 202 ? 21.282 8.958 -25.424 1.00 78.31 202 CYS A O 1
ATOM 1531 N N . PRO A 1 203 ? 21.794 9.890 -27.394 1.00 77.62 203 PRO A N 1
ATOM 1532 C CA . PRO A 1 203 ? 22.170 11.179 -26.797 1.00 77.62 203 PRO A CA 1
ATOM 1533 C C . PRO A 1 203 ? 20.999 11.913 -26.114 1.00 77.62 203 PRO A C 1
ATOM 1535 O O . PRO A 1 203 ? 21.207 12.757 -25.247 1.00 77.62 203 PRO A O 1
ATOM 1538 N N . LEU A 1 204 ? 19.759 11.593 -26.500 1.00 76.81 204 LEU A N 1
ATOM 1539 C CA . LEU A 1 204 ? 18.505 12.142 -25.966 1.00 76.81 204 LEU A CA 1
ATOM 1540 C C . LEU A 1 204 ? 17.777 11.151 -25.036 1.00 76.81 204 LEU A C 1
ATOM 1542 O O . LEU A 1 204 ? 16.640 11.408 -24.620 1.00 76.81 204 LEU A O 1
ATOM 1546 N N . ALA A 1 205 ? 18.414 10.027 -24.689 1.00 74.44 205 ALA A N 1
ATOM 1547 C CA . ALA A 1 205 ? 17.819 8.964 -23.887 1.00 74.44 205 ALA A CA 1
ATOM 1548 C C . ALA A 1 205 ? 17.246 9.416 -22.528 1.00 74.44 205 ALA A C 1
ATOM 1550 O O . ALA A 1 205 ? 16.139 8.965 -22.204 1.00 74.44 205 ALA A O 1
ATOM 1551 N N . PRO A 1 206 ? 17.878 10.347 -21.778 1.00 69.56 206 PRO A N 1
ATOM 1552 C CA . PRO A 1 206 ? 17.351 10.802 -20.487 1.00 69.56 206 PRO A CA 1
ATOM 1553 C C . PRO A 1 206 ? 15.998 11.510 -20.602 1.00 69.56 206 PRO A C 1
ATOM 1555 O O . PRO A 1 206 ? 15.082 11.316 -19.790 1.00 69.56 206 PRO A O 1
ATOM 1558 N N . VAL A 1 207 ? 15.837 12.286 -21.677 1.00 70.12 207 VAL A N 1
ATOM 1559 C CA . VAL A 1 207 ? 14.625 13.059 -21.967 1.00 70.12 207 VAL A CA 1
ATOM 1560 C C . VAL A 1 207 ? 13.516 12.141 -22.477 1.00 70.12 207 VAL A C 1
ATOM 1562 O O . VAL A 1 207 ? 12.368 12.242 -22.039 1.00 70.12 207 VAL A O 1
ATOM 1565 N N . MET A 1 208 ? 13.856 11.206 -23.368 1.00 67.44 208 MET A N 1
ATOM 1566 C CA . MET A 1 208 ? 12.887 10.287 -23.970 1.00 67.44 208 MET A CA 1
ATOM 1567 C C . MET A 1 208 ? 12.548 9.073 -23.095 1.00 67.44 208 MET A C 1
ATOM 1569 O O . MET A 1 208 ? 11.575 8.378 -23.385 1.00 67.44 208 MET A O 1
ATOM 1573 N N . GLY A 1 209 ? 13.294 8.839 -22.009 1.00 69.38 209 GLY A N 1
ATOM 1574 C CA . GLY A 1 209 ? 13.085 7.696 -21.118 1.00 69.38 209 GLY A CA 1
ATOM 1575 C C . GLY A 1 209 ? 13.403 6.359 -21.788 1.00 69.38 209 GLY A C 1
ATOM 1576 O O . GLY A 1 209 ? 12.688 5.390 -21.569 1.00 69.38 209 GLY A O 1
ATOM 1577 N N . ILE A 1 210 ? 14.435 6.331 -22.637 1.00 73.94 210 ILE A N 1
ATOM 1578 C CA . ILE A 1 210 ? 14.914 5.124 -23.337 1.00 73.94 210 ILE A CA 1
ATOM 1579 C C . ILE A 1 210 ? 16.331 4.729 -22.901 1.00 73.94 210 ILE A C 1
ATOM 1581 O O . ILE A 1 210 ? 17.009 3.997 -23.615 1.00 73.94 210 ILE A O 1
ATOM 1585 N N . GLU A 1 211 ? 16.789 5.212 -21.740 1.00 73.62 211 GLU A N 1
ATOM 1586 C CA . GLU A 1 211 ? 18.122 4.902 -21.188 1.00 73.62 211 GLU A CA 1
ATOM 1587 C C . GLU A 1 211 ? 18.374 3.389 -21.135 1.00 73.62 211 GLU A C 1
ATOM 1589 O O . GLU A 1 211 ? 19.450 2.929 -21.497 1.00 73.62 211 GLU A O 1
ATOM 1594 N N . VAL A 1 212 ? 17.334 2.612 -20.822 1.00 76.50 212 VAL A N 1
ATOM 1595 C CA . VAL A 1 212 ? 17.369 1.144 -20.737 1.00 76.50 212 VAL A CA 1
ATOM 1596 C C . VAL A 1 212 ? 17.692 0.463 -22.080 1.00 76.50 212 VAL A C 1
ATOM 1598 O O . VAL A 1 212 ? 18.215 -0.648 -22.101 1.00 76.50 212 VAL A O 1
ATOM 1601 N N . CYS A 1 213 ? 17.405 1.113 -23.215 1.00 78.06 213 CYS A N 1
ATOM 1602 C CA . CYS A 1 213 ? 17.741 0.597 -24.548 1.00 78.06 213 CYS A CA 1
ATOM 1603 C C . CYS A 1 213 ? 19.151 1.010 -25.014 1.00 78.06 213 CYS A C 1
ATOM 1605 O O . CYS A 1 213 ? 19.607 0.534 -26.050 1.00 78.06 213 CYS A O 1
ATOM 1607 N N . CYS A 1 214 ? 19.800 1.940 -24.311 1.00 78.38 214 CYS A N 1
ATOM 1608 C CA . CYS A 1 214 ? 20.969 2.688 -24.774 1.00 78.38 214 CYS A CA 1
ATOM 1609 C C . CYS A 1 214 ? 22.242 2.359 -23.983 1.00 78.38 214 CYS A C 1
ATOM 1611 O O . CYS A 1 214 ? 23.103 3.224 -23.814 1.00 78.38 214 CYS A O 1
ATOM 1613 N N . GLN A 1 215 ? 22.381 1.120 -23.508 1.00 79.81 215 GLN A N 1
ATOM 1614 C CA . GLN A 1 215 ? 23.604 0.679 -22.843 1.00 79.81 215 GLN A CA 1
ATOM 1615 C C . GLN A 1 215 ? 24.661 0.292 -23.886 1.00 79.81 215 GLN A C 1
ATOM 1617 O O . GLN A 1 215 ? 24.338 -0.394 -24.854 1.00 79.81 215 GLN A O 1
ATOM 1622 N N . ASP A 1 216 ? 25.913 0.713 -23.702 1.00 77.12 216 ASP A N 1
ATOM 1623 C CA . ASP A 1 216 ? 27.024 0.309 -24.571 1.00 77.12 216 ASP A CA 1
ATOM 1624 C C . ASP A 1 216 ? 27.393 -1.159 -24.314 1.00 77.12 216 ASP A C 1
ATOM 1626 O O . ASP A 1 216 ? 27.730 -1.540 -23.189 1.00 77.12 216 ASP A O 1
ATOM 1630 N N . CYS A 1 217 ? 27.296 -1.984 -25.356 1.00 74.44 217 CYS A N 1
ATOM 1631 C CA . CYS A 1 217 ? 27.562 -3.422 -25.295 1.00 74.44 217 CYS A CA 1
ATOM 1632 C C . CYS A 1 217 ? 28.789 -3.817 -26.129 1.00 74.44 217 CYS A C 1
ATOM 1634 O O . CYS A 1 217 ? 29.031 -5.002 -26.371 1.00 74.44 217 CYS A O 1
ATOM 1636 N N . GLY A 1 218 ? 29.594 -2.818 -26.506 1.00 72.62 218 GLY A N 1
ATOM 1637 C CA . GLY A 1 218 ? 30.802 -2.949 -27.301 1.00 72.62 218 GLY A CA 1
ATOM 1638 C C . GLY A 1 218 ? 30.552 -2.777 -28.800 1.00 72.62 218 GLY A C 1
ATOM 1639 O O . GLY A 1 218 ? 29.450 -2.985 -29.312 1.00 72.62 218 GLY A O 1
ATOM 1640 N N . ASN A 1 219 ? 31.620 -2.425 -29.524 1.00 71.75 219 ASN A N 1
ATOM 1641 C CA . ASN A 1 219 ? 31.643 -2.311 -30.987 1.00 71.75 219 ASN A CA 1
ATOM 1642 C C . ASN A 1 219 ? 30.672 -1.251 -31.565 1.00 71.75 219 ASN A C 1
ATOM 1644 O O . ASN A 1 219 ? 30.054 -1.488 -32.600 1.00 71.75 219 ASN A O 1
ATOM 1648 N N . ASP A 1 220 ? 30.512 -0.109 -30.879 1.00 67.25 220 ASP A N 1
ATOM 1649 C CA . ASP A 1 220 ? 29.567 0.973 -31.221 1.00 67.25 220 ASP A CA 1
ATOM 1650 C C . ASP A 1 220 ? 28.096 0.511 -31.324 1.00 67.25 220 ASP A C 1
ATOM 1652 O O . ASP A 1 220 ? 27.268 1.137 -31.994 1.00 67.25 220 ASP A O 1
ATOM 1656 N N . THR A 1 221 ? 27.750 -0.596 -30.654 1.00 70.50 221 THR A N 1
ATOM 1657 C CA . THR A 1 221 ? 26.384 -1.125 -30.606 1.00 70.50 221 THR A CA 1
ATOM 1658 C C . THR A 1 221 ? 25.755 -0.936 -29.232 1.00 70.50 221 THR A C 1
ATOM 1660 O O . THR A 1 221 ? 26.326 -1.277 -28.196 1.00 70.50 221 THR A O 1
ATOM 1663 N N . TYR A 1 222 ? 24.536 -0.402 -29.236 1.00 77.06 222 TYR A N 1
ATOM 1664 C CA . TYR A 1 222 ? 23.716 -0.267 -28.040 1.00 77.06 222 TYR A CA 1
ATOM 1665 C C . TYR A 1 222 ? 22.864 -1.522 -27.846 1.00 77.06 222 TYR A C 1
ATOM 1667 O O . TYR A 1 222 ? 22.276 -2.022 -28.811 1.00 77.06 222 TYR A O 1
ATOM 1675 N N . CYS A 1 223 ? 22.762 -2.016 -26.612 1.00 76.44 223 CYS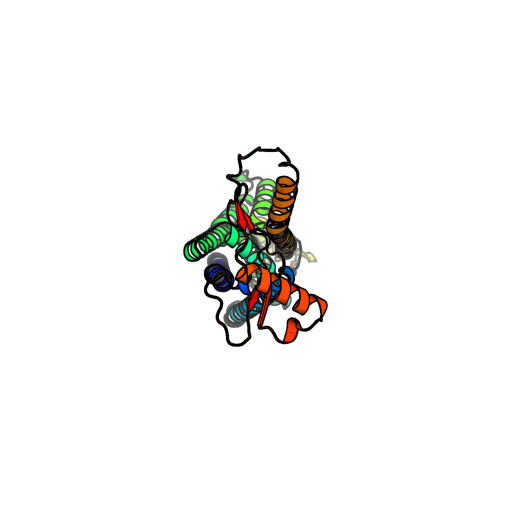 A N 1
ATOM 1676 C CA . CYS A 1 223 ? 21.887 -3.133 -26.277 1.00 76.44 223 CYS A CA 1
ATOM 1677 C C . CYS A 1 223 ? 20.961 -2.846 -25.091 1.00 76.44 223 CYS A C 1
ATOM 1679 O O . CYS A 1 223 ? 21.188 -1.962 -24.264 1.00 76.44 223 CYS A O 1
ATOM 1681 N N . TYR A 1 224 ? 19.874 -3.616 -25.048 1.00 80.75 224 TYR A N 1
ATOM 1682 C CA . TYR A 1 224 ? 18.874 -3.576 -23.991 1.00 80.75 224 TYR A CA 1
ATOM 1683 C C . TYR A 1 224 ? 19.288 -4.486 -22.834 1.00 80.75 224 TYR A C 1
ATOM 1685 O O . TYR A 1 224 ? 19.465 -5.691 -23.031 1.00 80.75 224 TYR A O 1
ATOM 1693 N N . ILE A 1 225 ? 19.384 -3.922 -21.628 1.00 79.56 225 ILE A N 1
ATOM 1694 C CA . ILE A 1 225 ? 19.588 -4.685 -20.393 1.00 79.56 225 ILE A CA 1
ATOM 1695 C C . ILE A 1 225 ? 18.316 -4.575 -19.546 1.00 79.56 225 ILE A C 1
ATOM 1697 O O . ILE A 1 225 ? 17.963 -3.476 -19.118 1.00 79.56 225 ILE A O 1
ATOM 1701 N N . PRO A 1 226 ? 17.606 -5.685 -19.286 1.00 75.88 226 PRO A N 1
ATOM 1702 C CA . PRO A 1 226 ? 16.388 -5.642 -18.493 1.00 75.88 226 PRO A CA 1
ATOM 1703 C C . PRO A 1 226 ? 16.698 -5.297 -17.031 1.00 75.88 226 PRO A C 1
ATOM 1705 O O . PRO A 1 226 ? 17.529 -5.939 -16.389 1.00 75.88 226 PRO A O 1
ATOM 1708 N N . HIS A 1 227 ? 15.980 -4.317 -16.480 1.00 80.00 227 HIS A N 1
ATOM 1709 C CA . HIS A 1 227 ? 15.974 -4.064 -15.040 1.00 80.00 227 HIS A CA 1
ATOM 1710 C C . HIS A 1 227 ? 15.036 -5.039 -14.327 1.00 80.00 227 HIS A C 1
ATOM 1712 O O . HIS A 1 227 ? 13.929 -5.318 -14.791 1.00 80.00 227 HIS A O 1
ATOM 1718 N N . SER A 1 228 ? 15.451 -5.525 -13.158 1.00 84.94 228 SER A N 1
ATOM 1719 C CA . SER A 1 228 ? 14.574 -6.313 -12.299 1.00 84.94 228 SER A CA 1
ATOM 1720 C C . SER A 1 228 ? 13.525 -5.409 -11.644 1.00 84.94 228 SER A C 1
ATOM 1722 O O . SER A 1 228 ? 13.831 -4.341 -11.114 1.00 84.94 228 SER A O 1
ATOM 1724 N N . ALA A 1 229 ? 12.263 -5.844 -11.636 1.00 85.81 229 ALA A N 1
ATOM 1725 C CA . ALA A 1 229 ? 11.160 -5.066 -11.059 1.00 85.81 229 ALA A CA 1
ATOM 1726 C C . ALA A 1 229 ? 11.317 -4.819 -9.539 1.00 85.81 229 ALA A C 1
ATOM 1728 O O . ALA A 1 229 ? 10.784 -3.844 -9.000 1.00 85.81 229 ALA A O 1
ATOM 1729 N N . PHE A 1 230 ? 12.086 -5.677 -8.861 1.00 87.56 230 PHE A N 1
ATOM 1730 C CA . PHE A 1 230 ? 12.388 -5.606 -7.429 1.00 87.56 230 PHE A CA 1
ATOM 1731 C C . PHE A 1 230 ? 13.549 -4.676 -7.068 1.00 87.56 230 PHE A C 1
ATOM 1733 O O . PHE A 1 230 ? 13.841 -4.520 -5.880 1.00 87.56 230 PHE A O 1
ATOM 1740 N N . SER A 1 231 ? 14.229 -4.064 -8.042 1.00 87.38 231 SER A N 1
ATOM 1741 C CA . SER A 1 231 ? 15.367 -3.203 -7.733 1.00 87.38 231 SER A CA 1
ATOM 1742 C C . SER A 1 231 ? 14.951 -1.998 -6.875 1.00 87.38 231 SER A C 1
ATOM 1744 O O . SER A 1 231 ? 13.830 -1.483 -6.960 1.00 87.38 231 SER A O 1
ATOM 1746 N N . VAL A 1 232 ? 15.858 -1.552 -6.001 1.00 86.62 232 VAL A N 1
ATOM 1747 C CA . VAL A 1 232 ? 15.647 -0.398 -5.097 1.00 86.62 232 VAL A CA 1
ATOM 1748 C C . VAL A 1 232 ? 16.080 0.919 -5.768 1.00 86.62 232 VAL A C 1
ATOM 1750 O O . VAL A 1 232 ? 16.069 1.992 -5.162 1.00 86.62 232 VAL A O 1
ATOM 1753 N N . ASP A 1 233 ? 16.416 0.850 -7.054 1.00 81.44 233 ASP A N 1
ATOM 1754 C CA . ASP A 1 233 ? 16.890 1.975 -7.847 1.00 81.44 233 ASP A CA 1
ATOM 1755 C C . ASP A 1 233 ? 15.808 3.033 -8.069 1.00 81.44 233 ASP A C 1
ATOM 1757 O O . ASP A 1 233 ? 14.637 2.890 -7.701 1.00 81.44 233 ASP A O 1
ATOM 1761 N N . ARG A 1 234 ? 16.187 4.147 -8.699 1.00 74.12 234 ARG A N 1
ATOM 1762 C CA . ARG A 1 234 ? 15.258 5.239 -9.018 1.00 74.12 234 ARG A CA 1
ATOM 1763 C C . ARG A 1 234 ? 14.048 4.759 -9.830 1.00 74.12 234 ARG A C 1
ATOM 1765 O O . ARG A 1 234 ? 12.936 5.208 -9.552 1.00 74.12 234 ARG A O 1
ATOM 1772 N N . TRP A 1 235 ? 14.285 3.816 -10.738 1.00 71.88 235 TRP A N 1
ATOM 1773 C CA . TRP A 1 235 ? 13.327 3.271 -11.702 1.00 71.88 235 TRP A CA 1
ATOM 1774 C C . TRP A 1 235 ? 12.627 1.988 -11.232 1.00 71.88 235 TRP A C 1
ATOM 1776 O O . TRP A 1 235 ? 11.591 1.617 -11.777 1.00 71.88 235 TRP A O 1
ATOM 1786 N N . GLY A 1 236 ? 13.162 1.325 -10.203 1.00 82.62 236 GLY A N 1
ATOM 1787 C CA . GLY A 1 236 ? 12.594 0.097 -9.653 1.00 82.62 236 GLY A CA 1
ATOM 1788 C C . GLY A 1 236 ? 11.367 0.335 -8.769 1.00 82.62 236 GLY A C 1
ATOM 1789 O O . GLY A 1 236 ? 11.083 1.455 -8.327 1.00 82.62 236 GLY A O 1
ATOM 1790 N N . SER A 1 237 ? 10.624 -0.737 -8.483 1.00 87.56 237 SER A N 1
ATOM 1791 C CA . SER A 1 237 ? 9.496 -0.697 -7.542 1.00 87.56 237 SER A CA 1
ATOM 1792 C C . SER A 1 237 ? 9.884 -1.105 -6.119 1.00 87.56 237 SER A C 1
ATOM 1794 O O . SER A 1 237 ? 9.082 -0.921 -5.199 1.00 87.56 237 SER A O 1
ATOM 1796 N N . GLY A 1 238 ? 11.100 -1.620 -5.904 1.00 89.31 238 GLY A N 1
ATOM 1797 C CA . GLY A 1 238 ? 11.558 -2.108 -4.602 1.00 89.31 238 GLY A CA 1
ATOM 1798 C C . GLY A 1 238 ? 11.557 -1.025 -3.523 1.00 89.31 238 GLY A C 1
ATOM 1799 O O . GLY A 1 238 ? 11.174 -1.285 -2.384 1.00 89.31 238 GLY A O 1
ATOM 1800 N N . ARG A 1 239 ? 11.879 0.226 -3.879 1.00 89.38 239 ARG A N 1
ATOM 1801 C CA . ARG A 1 239 ? 11.788 1.357 -2.942 1.00 89.38 239 ARG A CA 1
ATOM 1802 C C . ARG A 1 239 ? 10.360 1.546 -2.422 1.00 89.38 239 ARG A C 1
ATOM 1804 O O . ARG A 1 239 ? 10.168 1.659 -1.216 1.00 89.38 239 ARG A O 1
ATOM 1811 N N . GLU A 1 240 ? 9.363 1.537 -3.305 1.00 90.81 240 GLU A N 1
ATOM 1812 C CA . GLU A 1 240 ? 7.953 1.718 -2.925 1.00 90.81 240 GLU A CA 1
ATOM 1813 C C . GLU A 1 240 ? 7.447 0.553 -2.056 1.00 90.81 240 GLU A C 1
ATOM 1815 O O . GLU A 1 240 ? 6.741 0.767 -1.070 1.00 90.81 240 GLU A O 1
ATOM 1820 N N . MET A 1 241 ? 7.888 -0.675 -2.357 1.00 93.50 241 MET A N 1
ATOM 1821 C CA . MET A 1 241 ? 7.606 -1.868 -1.550 1.00 93.50 241 MET A CA 1
ATOM 1822 C C . MET A 1 241 ? 8.168 -1.752 -0.125 1.00 93.50 241 MET A C 1
ATOM 1824 O O . MET A 1 241 ? 7.464 -2.045 0.842 1.00 93.50 241 MET A O 1
ATOM 1828 N N . LEU A 1 242 ? 9.411 -1.279 0.022 1.00 93.25 242 LEU A N 1
ATOM 1829 C CA . LEU A 1 242 ? 10.028 -1.055 1.333 1.00 93.25 242 LEU A CA 1
ATOM 1830 C C . LEU A 1 242 ? 9.278 0.014 2.135 1.00 93.25 242 LEU A C 1
ATOM 1832 O O . LEU A 1 242 ? 9.006 -0.191 3.318 1.00 93.25 242 LEU A O 1
ATOM 1836 N N . TYR A 1 243 ? 8.889 1.125 1.499 1.00 92.44 243 TYR A N 1
ATOM 1837 C CA . TYR A 1 243 ? 8.075 2.149 2.159 1.00 92.44 243 TYR A CA 1
ATOM 1838 C C . TYR A 1 243 ? 6.744 1.576 2.653 1.00 92.44 243 TYR A C 1
ATOM 1840 O O . TYR A 1 243 ? 6.411 1.779 3.818 1.00 92.44 243 TYR A O 1
ATOM 1848 N N . LEU A 1 244 ? 6.019 0.811 1.830 1.00 92.94 244 LEU A N 1
ATOM 1849 C CA . LEU A 1 244 ? 4.771 0.157 2.245 1.00 92.94 244 LEU A CA 1
ATOM 1850 C C . LEU A 1 244 ? 4.978 -0.785 3.437 1.00 92.94 244 LEU A C 1
ATOM 1852 O O . LEU A 1 244 ? 4.182 -0.776 4.377 1.00 92.94 244 LEU A O 1
ATOM 1856 N N . PHE A 1 245 ? 6.066 -1.555 3.441 1.00 94.69 245 PHE A N 1
ATOM 1857 C CA . PHE A 1 245 ? 6.387 -2.459 4.540 1.00 94.69 245 PHE A CA 1
ATOM 1858 C C . PHE A 1 245 ? 6.616 -1.709 5.864 1.00 94.69 245 PHE A C 1
ATOM 1860 O O . PHE A 1 245 ? 5.954 -2.005 6.866 1.00 94.69 245 PHE A O 1
ATOM 1867 N N . PHE A 1 246 ? 7.493 -0.698 5.866 1.00 94.31 246 PHE A N 1
ATOM 1868 C CA . PHE A 1 246 ? 7.808 0.084 7.069 1.00 94.31 246 PHE A CA 1
ATOM 1869 C C . PHE A 1 246 ? 6.638 0.954 7.536 1.00 94.31 246 PHE A C 1
ATOM 1871 O O . PHE A 1 246 ? 6.377 1.037 8.738 1.00 94.31 246 PHE A O 1
ATOM 1878 N N . VAL A 1 247 ? 5.897 1.564 6.606 1.00 93.44 247 VAL A N 1
ATOM 1879 C CA . VAL A 1 247 ? 4.673 2.314 6.920 1.00 93.44 247 VAL A CA 1
ATOM 1880 C C . VAL A 1 247 ? 3.639 1.389 7.554 1.00 93.44 247 VAL A C 1
ATOM 1882 O O . VAL A 1 247 ? 3.045 1.759 8.563 1.00 93.44 247 VAL A O 1
ATOM 1885 N N . GLY A 1 248 ? 3.466 0.169 7.036 1.00 92.62 248 GLY A N 1
ATOM 1886 C CA . GLY A 1 248 ? 2.582 -0.829 7.634 1.00 92.62 248 GLY A CA 1
ATOM 1887 C C . GLY A 1 248 ? 2.960 -1.154 9.080 1.00 92.62 248 GLY A C 1
ATOM 1888 O O . GLY A 1 248 ? 2.105 -1.072 9.961 1.00 92.62 248 GLY A O 1
ATOM 1889 N N . ILE A 1 249 ? 4.244 -1.411 9.362 1.00 93.50 249 ILE A N 1
ATOM 1890 C CA . ILE A 1 249 ? 4.734 -1.626 10.739 1.00 93.50 249 ILE A CA 1
ATOM 1891 C C . ILE A 1 249 ? 4.406 -0.421 11.630 1.00 93.50 249 ILE A C 1
ATOM 1893 O O . ILE A 1 249 ? 3.862 -0.587 12.723 1.00 93.50 249 ILE A O 1
ATOM 1897 N N . GLY A 1 250 ? 4.687 0.797 11.159 1.00 92.50 250 GLY A N 1
ATOM 1898 C CA . GLY A 1 250 ? 4.378 2.023 11.895 1.00 92.50 250 GLY A CA 1
ATOM 1899 C C . GLY A 1 250 ? 2.884 2.173 12.202 1.00 92.50 250 GLY A C 1
ATOM 1900 O O . GLY A 1 250 ? 2.513 2.525 13.322 1.00 92.50 250 GLY A O 1
ATOM 1901 N N . LEU A 1 251 ? 2.016 1.845 11.242 1.00 90.31 251 LEU A N 1
ATOM 1902 C CA . LEU A 1 251 ? 0.562 1.885 11.409 1.00 90.31 251 LEU A CA 1
ATOM 1903 C C . LEU A 1 251 ? 0.057 0.830 12.399 1.00 90.31 251 LEU A C 1
ATOM 1905 O O . LEU A 1 251 ? -0.838 1.131 13.187 1.00 90.31 251 LEU A O 1
ATOM 1909 N N . PHE A 1 252 ? 0.644 -0.369 12.416 1.00 89.44 252 PHE A N 1
ATOM 1910 C CA . PHE A 1 252 ? 0.330 -1.394 13.415 1.00 89.44 252 PHE A CA 1
ATOM 1911 C C . PHE A 1 252 ? 0.723 -0.974 14.828 1.00 89.44 252 PHE A C 1
ATOM 1913 O O . PHE A 1 252 ? -0.081 -1.109 15.752 1.00 89.44 252 PHE A O 1
ATOM 1920 N N . LEU A 1 253 ? 1.927 -0.423 15.001 1.00 88.94 253 LEU A N 1
ATOM 1921 C CA . LEU A 1 253 ? 2.382 0.092 16.295 1.00 88.94 253 LEU A CA 1
ATOM 1922 C C . LEU A 1 253 ? 1.475 1.218 16.792 1.00 88.94 253 LEU A C 1
ATOM 1924 O O . LEU A 1 253 ? 1.093 1.253 17.960 1.00 88.94 253 LEU A O 1
ATOM 1928 N N . LEU A 1 254 ? 1.081 2.114 15.892 1.00 86.81 254 LEU A N 1
ATOM 1929 C CA . LEU A 1 254 ? 0.186 3.213 16.212 1.00 86.81 254 LEU A CA 1
ATOM 1930 C C . LEU A 1 254 ? -1.231 2.713 16.547 1.00 86.81 254 LEU A C 1
ATOM 1932 O O . LEU A 1 254 ? -1.854 3.221 17.478 1.00 86.81 254 LEU A O 1
ATOM 1936 N N . LEU A 1 255 ? -1.727 1.674 15.874 1.00 83.12 255 LEU A N 1
ATOM 1937 C CA . LEU A 1 255 ? -2.996 1.029 16.220 1.00 83.12 255 LEU A CA 1
ATOM 1938 C C . LEU A 1 255 ? -2.949 0.361 17.603 1.00 83.12 255 LEU A C 1
ATOM 1940 O O . LEU A 1 255 ? -3.861 0.561 18.409 1.00 83.12 255 LEU A O 1
ATOM 1944 N N . ALA A 1 256 ? -1.867 -0.358 17.908 1.00 82.06 256 ALA A N 1
ATOM 1945 C CA . ALA A 1 256 ? -1.636 -0.946 19.226 1.00 82.06 256 ALA A CA 1
ATOM 1946 C C . ALA A 1 256 ? -1.524 0.130 20.321 1.00 82.06 256 ALA A C 1
ATOM 1948 O O . ALA A 1 256 ? -2.033 -0.042 21.433 1.00 82.06 256 ALA A O 1
ATOM 1949 N N . PHE A 1 257 ? -0.919 1.280 20.008 1.00 82.75 257 PHE A N 1
ATOM 1950 C CA . PHE A 1 257 ? -0.871 2.431 20.907 1.00 82.75 257 PHE A CA 1
ATOM 1951 C C . PHE A 1 257 ? -2.269 2.983 21.200 1.00 82.75 257 PHE A C 1
ATOM 1953 O O . PHE A 1 257 ? -2.610 3.180 22.362 1.00 82.75 257 PHE A O 1
ATOM 1960 N N . PHE A 1 258 ? -3.113 3.188 20.183 1.00 76.62 258 PHE A N 1
ATOM 1961 C CA . PHE A 1 258 ? -4.481 3.670 20.400 1.00 76.62 258 PHE A CA 1
ATOM 1962 C C . PHE A 1 258 ? -5.326 2.692 21.221 1.00 76.62 258 PHE A C 1
ATOM 1964 O O . PHE A 1 258 ? -6.106 3.130 22.065 1.00 76.62 258 PHE A O 1
ATOM 1971 N N . GLU A 1 259 ? -5.163 1.383 21.032 1.00 74.00 259 GLU A N 1
ATOM 1972 C CA . GLU A 1 259 ? -5.874 0.399 21.847 1.00 74.00 259 GLU A CA 1
ATOM 1973 C C . GLU A 1 259 ? -5.369 0.360 23.297 1.00 74.00 259 GLU A C 1
ATOM 1975 O O . GLU A 1 259 ? -6.171 0.432 24.231 1.00 74.00 259 GLU A O 1
ATOM 1980 N N . SER A 1 260 ? -4.051 0.303 23.502 1.00 71.62 260 SER A N 1
ATOM 1981 C CA . SER A 1 260 ? -3.454 0.265 24.843 1.00 71.62 260 SER A CA 1
ATOM 1982 C C . SER A 1 260 ? -3.719 1.545 25.633 1.00 71.62 260 SER A C 1
ATOM 1984 O O . SER A 1 260 ? -3.977 1.468 26.834 1.00 71.62 260 SER A O 1
ATOM 1986 N N . ASN A 1 261 ? -3.754 2.712 24.983 1.00 64.88 261 ASN A N 1
ATOM 1987 C CA . ASN A 1 261 ? -4.081 3.964 25.656 1.00 64.88 261 ASN A CA 1
ATOM 1988 C C . ASN A 1 261 ? -5.549 4.065 26.066 1.00 64.88 261 ASN A C 1
ATOM 1990 O O . ASN A 1 261 ? -5.814 4.709 27.066 1.00 64.88 261 ASN A O 1
ATOM 1994 N N . VAL A 1 262 ? -6.519 3.434 25.398 1.00 60.56 262 VAL A N 1
ATOM 1995 C CA . VAL A 1 262 ? -7.913 3.481 25.890 1.00 60.56 262 VAL A CA 1
ATOM 1996 C C . VAL A 1 262 ? -8.035 2.767 27.242 1.00 60.56 262 VAL A C 1
ATOM 1998 O O . VAL A 1 262 ? -8.620 3.318 28.175 1.00 60.56 262 VAL A O 1
ATOM 2001 N N . TYR A 1 263 ? -7.417 1.593 27.390 1.00 57.78 263 TYR A N 1
ATOM 2002 C CA . TYR A 1 263 ? -7.393 0.863 28.663 1.00 57.78 263 TYR A CA 1
ATOM 2003 C C . TYR A 1 263 ? -6.431 1.491 29.682 1.00 57.78 263 TYR A C 1
ATOM 2005 O O . TYR A 1 263 ? -6.760 1.582 30.863 1.00 57.78 263 TYR A O 1
ATOM 2013 N N . GLY A 1 264 ? -5.272 1.975 29.233 1.00 57.38 264 GLY A N 1
ATOM 2014 C CA . GLY A 1 264 ? -4.238 2.594 30.061 1.00 57.38 264 GLY A CA 1
ATOM 2015 C C . GLY A 1 264 ? -4.603 3.990 30.560 1.00 57.38 264 GLY A C 1
ATOM 2016 O O . GLY A 1 264 ? -4.332 4.298 31.712 1.00 57.38 264 GLY A O 1
ATOM 2017 N N . ILE A 1 265 ? -5.274 4.818 29.753 1.00 57.34 265 ILE A N 1
ATOM 2018 C CA . ILE A 1 265 ? -5.837 6.112 30.168 1.00 57.34 265 ILE A CA 1
ATOM 2019 C C . ILE A 1 265 ? -7.037 5.877 31.076 1.00 57.34 265 ILE A C 1
ATOM 2021 O O . ILE A 1 265 ? -7.138 6.556 32.087 1.00 57.34 265 ILE A O 1
ATOM 2025 N N . TRP A 1 266 ? -7.907 4.899 30.804 1.00 52.31 266 TRP A N 1
ATOM 2026 C CA . TRP A 1 266 ? -8.988 4.562 31.737 1.00 52.31 266 TRP A CA 1
ATOM 2027 C C . TRP A 1 266 ? -8.443 4.070 33.085 1.00 52.31 266 TRP A C 1
ATOM 2029 O O . TRP A 1 266 ? -8.890 4.542 34.128 1.00 52.31 266 TRP A O 1
ATOM 2039 N N . TYR A 1 267 ? -7.420 3.209 33.085 1.00 56.28 267 TYR A N 1
ATOM 2040 C CA . TYR A 1 267 ? -6.761 2.749 34.308 1.00 56.28 267 TYR A CA 1
ATOM 2041 C C . TYR A 1 267 ? -5.977 3.867 35.003 1.00 56.28 267 TYR A C 1
ATOM 2043 O O . TYR A 1 267 ? -6.093 4.002 36.213 1.00 56.28 267 TYR A O 1
ATOM 2051 N N . ARG A 1 268 ? -5.235 4.716 34.276 1.00 54.22 268 ARG A N 1
ATOM 2052 C CA . ARG A 1 268 ? -4.509 5.870 34.840 1.00 54.22 268 ARG A CA 1
ATOM 2053 C C . ARG A 1 268 ? -5.450 6.951 35.351 1.00 54.22 268 ARG A C 1
ATOM 2055 O O . ARG A 1 268 ? -5.184 7.487 36.412 1.00 54.22 268 ARG A O 1
ATOM 2062 N N . ILE A 1 269 ? -6.555 7.247 34.668 1.00 58.88 269 ILE A N 1
ATOM 2063 C CA . ILE A 1 269 ? -7.604 8.154 35.159 1.00 58.88 269 ILE A CA 1
ATOM 2064 C C . ILE A 1 269 ? -8.276 7.546 36.389 1.00 58.88 269 ILE A C 1
ATOM 2066 O O . ILE A 1 269 ? -8.507 8.265 37.352 1.00 58.88 269 ILE A O 1
ATOM 2070 N N . LYS A 1 270 ? -8.535 6.233 36.415 1.00 54.81 270 LYS A N 1
ATOM 2071 C CA . LYS A 1 270 ? -9.057 5.542 37.603 1.00 54.81 270 LYS A CA 1
ATOM 2072 C C . LYS A 1 270 ? -8.045 5.544 38.758 1.00 54.81 270 LYS A C 1
ATOM 2074 O O . LYS A 1 270 ? -8.444 5.763 39.893 1.00 54.81 270 LYS A O 1
ATOM 2079 N N . SER A 1 271 ? -6.750 5.386 38.485 1.00 48.69 271 SER A N 1
ATOM 2080 C CA . SER A 1 271 ? -5.667 5.442 39.480 1.00 48.69 271 SER A CA 1
ATOM 2081 C C . SER A 1 271 ? -5.412 6.867 39.991 1.00 48.69 271 SER A C 1
ATOM 2083 O O . SER A 1 271 ? -5.188 7.043 41.183 1.00 48.69 271 SER A O 1
ATOM 2085 N N . LEU A 1 272 ? -5.507 7.888 39.134 1.00 52.91 272 LEU A N 1
ATOM 2086 C CA . LEU A 1 272 ? -5.397 9.304 39.507 1.00 52.91 272 LEU A CA 1
ATOM 2087 C C . LEU A 1 272 ? -6.653 9.799 40.237 1.00 52.91 272 LEU A C 1
ATOM 2089 O O . LEU A 1 272 ? -6.544 10.548 41.202 1.00 52.91 272 LEU A O 1
ATOM 2093 N N . SER A 1 273 ? -7.839 9.337 39.832 1.00 50.59 273 SER A N 1
ATOM 2094 C CA . SER A 1 273 ? -9.114 9.630 40.499 1.00 50.59 273 SER A CA 1
ATOM 2095 C C . SER A 1 273 ? -9.281 8.875 41.819 1.00 50.59 273 SER A C 1
ATOM 2097 O O . SER A 1 273 ? -10.048 9.325 42.664 1.00 50.59 273 SER A O 1
ATOM 2099 N N . SER A 1 274 ? -8.586 7.751 42.013 1.00 47.22 274 SER A N 1
ATOM 2100 C CA . SER A 1 274 ? -8.584 6.992 43.271 1.00 47.22 274 SER A CA 1
ATOM 2101 C C . SER A 1 274 ? -7.514 7.475 44.262 1.00 47.22 274 SER A C 1
ATOM 2103 O O . SER A 1 274 ? -7.429 6.933 45.360 1.00 47.22 274 SER A O 1
ATOM 2105 N N . GLY A 1 275 ? -6.691 8.465 43.889 1.00 48.53 275 GLY A N 1
ATOM 2106 C CA . GLY A 1 275 ? -5.570 8.953 44.700 1.00 48.53 275 GLY A CA 1
ATOM 2107 C C . GLY A 1 275 ? -5.812 10.252 45.475 1.00 48.53 275 GLY A C 1
ATOM 2108 O O . GLY A 1 275 ? -4.956 10.631 46.268 1.00 48.53 275 GLY A O 1
ATOM 2109 N N . ARG A 1 276 ? -6.933 10.963 45.273 1.00 42.19 276 ARG A N 1
ATOM 2110 C CA . ARG A 1 276 ? -7.251 12.205 46.008 1.00 42.19 276 ARG A CA 1
ATOM 2111 C C . ARG A 1 276 ? -8.757 12.433 46.137 1.00 42.19 276 ARG A C 1
ATOM 2113 O O . ARG A 1 276 ? -9.311 13.268 45.432 1.00 42.19 276 ARG A O 1
ATOM 2120 N N . LEU A 1 277 ? -9.404 11.718 47.052 1.00 39.94 277 LEU A N 1
ATOM 2121 C CA . LEU A 1 277 ? -10.570 12.255 47.762 1.00 39.94 277 LEU A CA 1
ATOM 2122 C C . LEU A 1 277 ? -10.785 11.500 49.083 1.00 39.94 277 LEU A C 1
ATOM 2124 O O . LEU A 1 277 ? -11.795 10.841 49.286 1.00 39.94 277 LEU A O 1
ATOM 2128 N N . HIS A 1 278 ? -9.799 11.583 49.976 1.00 39.12 278 HIS A N 1
ATOM 2129 C CA . HIS A 1 278 ? -10.064 11.506 51.413 1.00 39.12 278 HIS A CA 1
ATOM 2130 C C . HIS A 1 278 ? -10.135 12.956 51.898 1.00 39.12 278 HIS A C 1
ATOM 2132 O O . HIS A 1 278 ? -9.166 13.524 52.391 1.00 39.12 278 HIS A O 1
ATOM 2138 N N . GLY A 1 279 ? -11.233 13.613 51.537 1.00 34.25 279 GLY A N 1
ATOM 2139 C CA . GLY A 1 279 ? -11.650 14.861 52.148 1.00 34.25 279 GLY A CA 1
ATOM 2140 C C . GLY A 1 279 ? -12.920 14.519 52.893 1.00 34.25 279 GLY A C 1
ATOM 2141 O O . GLY A 1 279 ? -13.914 14.193 52.244 1.00 34.25 279 GLY A O 1
ATOM 2142 N N . ASP A 1 280 ? -12.839 14.517 54.218 1.00 34.62 280 ASP A N 1
ATOM 2143 C CA . ASP A 1 280 ? -13.968 14.352 55.120 1.00 34.62 280 ASP A CA 1
ATOM 2144 C C . ASP A 1 280 ? -15.004 15.437 54.807 1.00 34.62 280 ASP A C 1
ATOM 2146 O O . ASP A 1 280 ? -14.911 16.576 55.261 1.00 34.62 280 ASP A O 1
ATOM 2150 N N . ILE A 1 281 ? -15.972 15.106 53.953 1.00 37.28 281 ILE A N 1
ATOM 2151 C CA . ILE A 1 281 ? -17.219 15.851 53.881 1.00 37.28 281 ILE A CA 1
ATOM 2152 C C . ILE A 1 281 ? -18.107 15.189 54.916 1.00 37.28 281 ILE A C 1
ATOM 2154 O O . ILE A 1 281 ? -18.719 14.150 54.665 1.00 37.28 281 ILE A O 1
ATOM 2158 N N . GLU A 1 282 ? -18.124 15.801 56.092 1.00 38.72 282 GLU A N 1
ATOM 2159 C CA . GLU A 1 282 ? -19.118 15.586 57.129 1.00 38.72 282 GLU A CA 1
ATOM 2160 C C . GLU A 1 282 ? -20.493 15.914 56.533 1.00 38.72 282 GLU A C 1
ATOM 2162 O O . GLU A 1 282 ? -20.976 17.046 56.543 1.00 38.72 282 GLU A O 1
ATOM 2167 N N . MET A 1 283 ? -21.105 14.916 55.899 1.00 35.81 283 MET A N 1
ATOM 2168 C CA . MET A 1 283 ? -22.527 14.942 55.628 1.00 35.81 283 MET A CA 1
ATOM 2169 C C . MET A 1 283 ? -23.199 14.534 56.926 1.00 35.81 283 MET A C 1
ATOM 2171 O O . MET A 1 283 ? -22.958 13.437 57.426 1.00 35.81 283 MET A O 1
ATOM 2175 N N . ASN A 1 284 ? -24.049 15.416 57.453 1.00 33.69 284 ASN A N 1
ATOM 2176 C CA . ASN A 1 284 ? -25.091 15.031 58.392 1.00 33.69 284 ASN A CA 1
ATOM 2177 C C . ASN A 1 284 ? -25.917 13.927 57.728 1.00 33.69 284 ASN A C 1
ATOM 2179 O O . ASN A 1 284 ? -26.858 14.186 56.977 1.00 33.69 284 ASN A O 1
ATOM 2183 N N . ILE A 1 285 ? -25.507 12.687 57.977 1.00 36.50 285 ILE A N 1
ATOM 2184 C CA . ILE A 1 285 ? -26.320 11.506 57.791 1.00 36.50 285 ILE A CA 1
ATOM 2185 C C . ILE A 1 285 ? -27.524 11.781 58.681 1.00 36.50 285 ILE A C 1
ATOM 2187 O O . ILE A 1 285 ? -27.404 11.817 59.907 1.00 36.50 285 ILE A O 1
ATOM 2191 N N . HIS A 1 286 ? -28.692 12.007 58.078 1.00 36.47 286 HIS A N 1
ATOM 2192 C CA . HIS A 1 286 ? -29.898 11.594 58.772 1.00 36.47 286 HIS A CA 1
ATOM 2193 C C . HIS A 1 286 ? -29.655 10.130 59.104 1.00 36.47 286 HIS A C 1
ATOM 2195 O O . HIS A 1 286 ? -29.593 9.301 58.196 1.00 36.47 286 HIS A O 1
ATOM 2201 N N . ALA A 1 287 ? -29.381 9.862 60.384 1.00 34.81 287 ALA A N 1
ATOM 2202 C CA . ALA A 1 287 ? -29.273 8.517 60.907 1.00 34.81 287 ALA A CA 1
ATOM 2203 C C . ALA A 1 287 ? -30.422 7.714 60.288 1.00 34.81 287 ALA A C 1
ATOM 2205 O O . ALA A 1 287 ? -31.557 8.205 60.335 1.00 34.81 287 ALA A O 1
ATOM 2206 N N . PRO A 1 288 ? -30.178 6.543 59.675 1.00 42.44 288 PRO A N 1
ATOM 2207 C CA . PRO A 1 288 ? -31.277 5.650 59.383 1.00 42.44 288 PRO A CA 1
ATOM 2208 C C . PRO A 1 288 ? -31.832 5.241 60.746 1.00 42.44 288 PRO A C 1
ATOM 2210 O O . PRO A 1 288 ? -31.330 4.345 61.413 1.00 42.44 288 PRO A O 1
ATOM 2213 N N . SER A 1 289 ? -32.838 5.972 61.216 1.00 43.66 289 SER A N 1
ATOM 2214 C CA . SER A 1 289 ? -33.647 5.615 62.372 1.00 43.66 289 SER A CA 1
ATOM 2215 C C . SER A 1 289 ? -34.686 4.583 61.944 1.00 43.66 289 SER A C 1
ATOM 2217 O O . SER A 1 289 ? -35.878 4.744 62.197 1.00 43.66 289 SER A O 1
ATOM 2219 N N . THR A 1 290 ? -34.238 3.545 61.251 1.00 54.97 290 THR A N 1
ATOM 2220 C CA . THR A 1 290 ? -35.006 2.335 60.999 1.00 54.97 290 THR A CA 1
ATOM 2221 C C . THR A 1 290 ? -34.040 1.192 61.231 1.00 54.97 290 THR A C 1
ATOM 2223 O O . THR A 1 290 ? -32.989 1.132 60.593 1.00 54.97 290 THR A O 1
ATOM 2226 N N . ALA A 1 291 ? -34.363 0.340 62.203 1.00 61.59 291 ALA A N 1
ATOM 2227 C CA . ALA A 1 291 ? -33.716 -0.954 62.343 1.00 61.59 291 ALA A CA 1
ATOM 2228 C C . ALA A 1 291 ? -33.677 -1.646 60.968 1.00 61.59 291 ALA A C 1
ATOM 2230 O O . ALA A 1 291 ? -34.602 -1.472 60.176 1.00 61.59 291 ALA A O 1
ATOM 2231 N N . GLU A 1 292 ? -32.587 -2.354 60.669 1.00 65.25 292 GLU A N 1
ATOM 2232 C CA . GLU A 1 292 ? -32.530 -3.229 59.494 1.00 65.25 292 GLU A CA 1
ATOM 2233 C C . GLU A 1 292 ? -33.713 -4.203 59.587 1.00 65.25 292 GLU A C 1
ATOM 2235 O O . GLU A 1 292 ? -33.930 -4.771 60.659 1.00 65.25 292 GLU A O 1
ATOM 2240 N N . ASP A 1 293 ? -34.514 -4.326 58.524 1.00 78.62 293 ASP A N 1
ATOM 2241 C CA . ASP A 1 293 ? -35.682 -5.207 58.555 1.00 78.62 293 ASP A CA 1
ATOM 2242 C C . ASP A 1 293 ? -35.224 -6.653 58.828 1.00 78.62 293 ASP A C 1
ATOM 2244 O O . ASP A 1 293 ? -34.201 -7.118 58.307 1.00 78.62 293 ASP A O 1
ATOM 2248 N N . ASP A 1 294 ? -35.964 -7.360 59.687 1.00 79.69 294 ASP A N 1
ATOM 2249 C CA . ASP A 1 294 ? -35.589 -8.694 60.173 1.00 79.69 294 ASP A CA 1
ATOM 2250 C C . ASP A 1 294 ? -35.419 -9.710 59.027 1.00 79.69 294 ASP A C 1
ATOM 2252 O O . ASP A 1 294 ? -34.601 -10.629 59.119 1.00 79.69 294 ASP A O 1
ATOM 2256 N N . ASP A 1 295 ? -36.165 -9.542 57.932 1.00 82.00 295 ASP A N 1
ATOM 2257 C CA . ASP A 1 295 ? -36.064 -10.366 56.728 1.00 82.00 295 ASP A CA 1
ATOM 2258 C C . ASP A 1 295 ? -34.744 -10.126 55.979 1.00 82.00 295 ASP A C 1
ATOM 2260 O O . ASP A 1 295 ? -34.059 -11.081 55.620 1.00 82.00 295 ASP A O 1
ATOM 2264 N N . VAL A 1 296 ? -34.315 -8.873 55.826 1.00 82.00 296 VAL A N 1
ATOM 2265 C CA . VAL A 1 296 ? -33.032 -8.512 55.204 1.00 82.00 296 VAL A CA 1
ATOM 2266 C C . VAL A 1 296 ? -31.850 -9.046 56.019 1.00 82.00 296 VAL A C 1
ATOM 2268 O O . VAL A 1 296 ? -30.881 -9.566 55.453 1.00 82.00 296 VAL A O 1
ATOM 2271 N N . ALA A 1 297 ? -31.924 -8.960 57.349 1.00 82.25 297 ALA A N 1
ATOM 2272 C CA . ALA A 1 297 ? -30.894 -9.493 58.237 1.00 82.25 297 ALA A CA 1
ATOM 2273 C C . ALA A 1 297 ? -30.826 -11.032 58.188 1.00 82.25 297 ALA A C 1
ATOM 2275 O O . ALA A 1 297 ? -29.729 -11.603 58.146 1.00 82.25 297 ALA A O 1
ATOM 2276 N N . ALA A 1 298 ? -31.982 -11.703 58.144 1.00 84.12 298 ALA A N 1
ATOM 2277 C CA . ALA A 1 298 ? -32.069 -13.154 58.003 1.00 84.12 298 ALA A CA 1
ATOM 2278 C C . ALA A 1 298 ? -31.500 -13.635 56.658 1.00 84.12 298 ALA A C 1
ATOM 2280 O O . ALA A 1 298 ? -30.702 -14.575 56.632 1.00 84.12 298 ALA A O 1
ATOM 2281 N N . GLU A 1 299 ? -31.832 -12.951 55.560 1.00 84.25 299 GLU A N 1
ATOM 2282 C CA . GLU A 1 299 ? -31.292 -13.238 54.227 1.00 84.25 299 GLU A CA 1
ATOM 2283 C C . GLU A 1 299 ? -29.770 -13.052 54.182 1.00 84.25 299 GLU A C 1
ATOM 2285 O O . GLU A 1 299 ? -29.044 -13.927 53.702 1.00 84.25 299 GLU A O 1
ATOM 2290 N N . ARG A 1 300 ? -29.237 -11.965 54.761 1.00 85.31 300 ARG A N 1
ATOM 2291 C CA . ARG A 1 300 ? -27.780 -11.767 54.854 1.00 85.31 300 ARG A CA 1
ATOM 2292 C C . ARG A 1 300 ? -27.107 -12.921 55.602 1.00 85.31 300 ARG A C 1
ATOM 2294 O O . ARG A 1 300 ? -26.107 -13.452 55.115 1.00 85.31 300 ARG A O 1
ATOM 2301 N N . ALA A 1 301 ? -27.641 -13.319 56.757 1.00 86.06 301 ALA A N 1
ATOM 2302 C CA . ALA A 1 301 ? -27.083 -14.408 57.557 1.00 86.06 301 ALA A CA 1
ATOM 2303 C C . ALA A 1 301 ? -27.119 -15.754 56.810 1.00 86.06 301 ALA A C 1
ATOM 2305 O O . ALA A 1 301 ? -26.120 -16.480 56.801 1.00 86.06 301 ALA A O 1
ATOM 2306 N N . ALA A 1 302 ? -28.226 -16.052 56.122 1.00 85.56 302 ALA A N 1
ATOM 2307 C CA . ALA A 1 302 ? -28.376 -17.258 55.312 1.00 85.56 302 ALA A CA 1
ATOM 2308 C C . ALA A 1 302 ? -27.354 -17.305 54.164 1.00 85.56 302 ALA A C 1
ATOM 2310 O O . ALA A 1 302 ? -26.701 -18.328 53.942 1.00 85.56 302 ALA A O 1
ATOM 2311 N N . VAL A 1 303 ? -27.147 -16.185 53.466 1.00 85.75 303 VAL A N 1
ATOM 2312 C CA . VAL A 1 303 ? -26.161 -16.085 52.381 1.00 85.75 303 VAL A CA 1
ATOM 2313 C C . VAL A 1 303 ? -24.730 -16.225 52.904 1.00 85.75 303 VAL A C 1
ATOM 2315 O O . VAL A 1 303 ? -23.916 -16.929 52.301 1.00 85.75 303 VAL A O 1
ATOM 2318 N N . GLU A 1 304 ? -24.404 -15.614 54.043 1.00 87.69 304 GLU A N 1
ATOM 2319 C CA . GLU A 1 304 ? -23.086 -15.768 54.665 1.00 87.69 304 GLU A CA 1
ATOM 2320 C C . GLU A 1 304 ? -22.801 -17.216 55.080 1.00 87.69 304 GLU A C 1
ATOM 2322 O O . GLU A 1 304 ? -21.678 -17.703 54.907 1.00 87.69 304 GLU A O 1
ATOM 2327 N N . GLU A 1 305 ? -23.801 -17.930 55.597 1.00 87.38 305 GLU A N 1
ATOM 2328 C CA . GLU A 1 305 ? -23.684 -19.351 55.921 1.00 87.38 305 GLU A CA 1
ATOM 2329 C C . GLU A 1 305 ? -23.541 -20.217 54.658 1.00 87.38 305 GLU A C 1
ATOM 2331 O O . GLU A 1 305 ? -22.719 -21.139 54.621 1.00 87.38 305 GLU A O 1
ATOM 2336 N N . LEU A 1 306 ? -24.266 -19.899 53.582 1.00 86.69 306 LEU A N 1
ATOM 2337 C CA . LEU A 1 306 ? -24.136 -20.573 52.284 1.00 86.69 306 LEU A CA 1
ATOM 2338 C C . LEU A 1 306 ? -22.722 -20.443 51.699 1.00 86.69 306 LEU A C 1
ATOM 2340 O O . LEU A 1 306 ? -22.188 -21.415 51.152 1.00 86.69 306 LEU A O 1
ATOM 2344 N N . VAL A 1 307 ? -22.095 -19.273 51.850 1.00 85.06 307 VAL A N 1
ATOM 2345 C CA . VAL A 1 307 ? -20.708 -19.037 51.425 1.00 85.06 307 VAL A CA 1
ATOM 2346 C C . VAL A 1 307 ? -19.725 -19.784 52.329 1.00 85.06 307 VAL A C 1
ATOM 2348 O O . VAL A 1 307 ? -18.853 -20.488 51.817 1.00 85.06 307 VAL A O 1
ATOM 2351 N N . LYS A 1 308 ? -19.888 -19.712 53.659 1.00 86.19 308 LYS A N 1
ATOM 2352 C CA . LYS A 1 308 ? -19.029 -20.424 54.631 1.00 86.19 308 LYS A CA 1
ATOM 2353 C C . LYS A 1 308 ? -19.089 -21.945 54.467 1.00 86.19 308 LYS A C 1
ATOM 2355 O O . LYS A 1 308 ? -18.070 -22.616 54.597 1.00 86.19 308 LYS A O 1
ATOM 2360 N N . SER A 1 309 ? -20.263 -22.489 54.152 1.00 84.81 309 SER A N 1
ATOM 2361 C CA . SER A 1 309 ? -20.484 -23.926 53.942 1.00 84.81 309 SER A CA 1
ATOM 2362 C C . SER A 1 309 ? -20.104 -24.420 52.538 1.00 84.81 309 SER A C 1
ATOM 2364 O O . SER A 1 309 ? -20.188 -25.620 52.272 1.00 84.81 309 SER A O 1
ATOM 2366 N N . GLY A 1 310 ? -19.698 -23.528 51.624 1.00 82.50 310 GLY A N 1
ATOM 2367 C CA . GLY A 1 310 ? -19.295 -23.883 50.259 1.00 82.50 310 GLY A CA 1
ATOM 2368 C 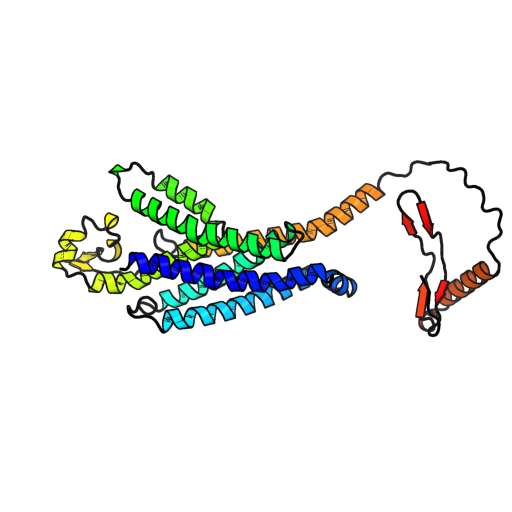C . GLY A 1 310 ? -20.441 -24.378 49.365 1.00 82.50 310 GLY A C 1
ATOM 2369 O O . GLY A 1 310 ? -20.198 -24.992 48.327 1.00 82.50 310 GLY A O 1
ATOM 2370 N N . ARG A 1 311 ? -21.704 -24.121 49.733 1.00 82.44 311 ARG A N 1
ATOM 2371 C CA . ARG A 1 311 ? -22.900 -24.640 49.037 1.00 82.44 311 ARG A CA 1
ATOM 2372 C C . ARG A 1 311 ? -23.399 -23.745 47.895 1.00 82.44 311 ARG A C 1
ATOM 2374 O O . ARG A 1 311 ? -24.503 -23.955 47.397 1.00 82.44 311 ARG A O 1
ATOM 2381 N N . MET A 1 312 ? -22.568 -22.812 47.426 1.00 80.38 312 MET A N 1
ATOM 2382 C CA . MET A 1 312 ? -22.911 -21.805 46.409 1.00 80.38 312 MET A CA 1
ATOM 2383 C C . MET A 1 312 ? -23.422 -22.396 45.082 1.00 80.38 312 MET A C 1
ATOM 2385 O O . MET A 1 312 ? -24.219 -21.766 44.403 1.00 80.38 312 MET A O 1
ATOM 2389 N N . ALA A 1 313 ? -23.034 -23.626 44.722 1.00 78.06 313 ALA A N 1
ATOM 2390 C CA . ALA A 1 313 ? -23.473 -24.288 43.483 1.00 78.06 313 ALA A CA 1
ATOM 2391 C C . ALA A 1 313 ? -24.979 -24.644 43.439 1.00 78.06 313 ALA A C 1
ATOM 2393 O O . ALA A 1 313 ? -25.514 -25.014 42.382 1.00 78.06 313 ALA A O 1
ATOM 2394 N N . LYS A 1 314 ? -25.668 -24.594 44.589 1.00 80.50 314 LYS A N 1
ATOM 2395 C CA . LYS A 1 314 ? -27.124 -24.788 44.662 1.00 80.50 314 LYS A CA 1
ATOM 2396 C C . LYS A 1 314 ? -27.896 -23.545 44.218 1.00 80.50 314 LYS A C 1
ATOM 2398 O O . LYS A 1 314 ? -28.992 -23.703 43.686 1.00 80.50 314 LYS A O 1
ATOM 2403 N N . GLU A 1 315 ? -27.280 -22.376 44.327 1.00 82.69 315 GLU A N 1
ATOM 2404 C CA . GLU A 1 315 ? -27.846 -21.089 43.936 1.00 82.69 315 GLU A CA 1
ATOM 2405 C C . GLU A 1 315 ? -27.530 -20.748 42.475 1.00 82.69 315 GLU A C 1
ATOM 2407 O O . GLU A 1 315 ? -26.596 -21.298 41.885 1.00 82.69 315 GLU A O 1
ATOM 2412 N N . ALA A 1 316 ? -28.329 -19.874 41.859 1.00 81.75 316 ALA A N 1
ATOM 2413 C CA . ALA A 1 316 ? -28.044 -19.353 40.519 1.00 81.75 316 ALA A CA 1
ATOM 2414 C C . ALA A 1 316 ? -27.059 -18.183 40.563 1.00 81.75 316 ALA A C 1
ATOM 2416 O O . ALA A 1 316 ? -26.188 -18.067 39.702 1.00 81.75 316 ALA A O 1
ATOM 2417 N N . LEU A 1 317 ? -27.197 -17.325 41.573 1.00 84.62 317 LEU A N 1
ATOM 2418 C CA . LEU A 1 317 ? -26.329 -16.180 41.808 1.00 84.62 317 LEU A CA 1
ATOM 2419 C C . LEU A 1 317 ? -26.182 -15.972 43.312 1.00 84.62 317 LEU A C 1
ATOM 2421 O O . LEU A 1 317 ? -27.167 -16.015 44.040 1.00 84.62 317 LEU A O 1
ATOM 2425 N N . VAL A 1 318 ? -24.961 -15.700 43.762 1.00 85.88 318 VAL A N 1
ATOM 2426 C CA . VAL A 1 318 ? -24.684 -15.276 45.135 1.00 85.88 318 VAL A CA 1
ATOM 2427 C C . VAL A 1 318 ? -23.897 -13.976 45.060 1.00 85.88 318 VAL A C 1
ATOM 2429 O O . VAL A 1 318 ? -22.816 -13.939 44.469 1.00 85.88 318 VAL A O 1
ATOM 2432 N N . ALA A 1 319 ? -24.445 -12.906 45.626 1.00 84.62 319 ALA A N 1
ATOM 2433 C CA . ALA A 1 319 ? -23.791 -11.611 45.738 1.00 84.62 319 ALA A CA 1
ATOM 2434 C C . ALA A 1 319 ? -23.501 -11.329 47.214 1.00 84.62 319 ALA A C 1
ATOM 2436 O O . ALA A 1 319 ? -24.404 -11.357 48.045 1.00 84.62 319 ALA A O 1
ATOM 2437 N N . LEU A 1 320 ? -22.238 -11.051 47.535 1.00 84.94 320 LEU A N 1
ATOM 2438 C CA . LEU A 1 320 ? -21.792 -10.756 48.894 1.00 84.94 320 LEU A CA 1
ATOM 2439 C C . LEU A 1 320 ? -21.182 -9.355 48.938 1.00 84.94 320 LEU A C 1
ATOM 2441 O O . LEU A 1 320 ? -20.275 -9.059 48.157 1.00 84.94 320 LEU A O 1
ATOM 2445 N N . ASN A 1 321 ? -21.644 -8.519 49.871 1.00 83.62 321 ASN A N 1
ATOM 2446 C CA . ASN A 1 321 ? -21.095 -7.186 50.139 1.00 83.62 321 ASN A CA 1
ATOM 2447 C C . ASN A 1 321 ? -20.961 -6.312 48.881 1.00 83.62 321 ASN A C 1
ATOM 2449 O O . ASN A 1 321 ? -19.956 -5.622 48.676 1.00 83.62 321 ASN A O 1
ATOM 2453 N N . LEU A 1 322 ? -21.975 -6.344 48.015 1.00 78.94 322 LEU A N 1
ATOM 2454 C CA . LEU A 1 322 ? -21.980 -5.563 46.790 1.00 78.94 322 LEU A CA 1
ATOM 2455 C C . LEU A 1 322 ? -22.015 -4.069 47.138 1.00 78.94 322 LEU A C 1
ATOM 2457 O O . LEU A 1 322 ? -22.936 -3.589 47.800 1.00 78.94 322 LEU A O 1
ATOM 2461 N N . LYS A 1 323 ? -21.013 -3.325 46.659 1.00 81.19 323 LYS A N 1
ATOM 2462 C CA . LYS A 1 323 ? -20.928 -1.866 46.797 1.00 81.19 323 LYS A CA 1
ATOM 2463 C C . LYS A 1 323 ? -20.969 -1.195 45.437 1.00 81.19 323 LYS A C 1
ATOM 2465 O O . LYS A 1 323 ? -20.255 -1.597 44.516 1.00 81.19 323 LYS A O 1
ATOM 2470 N N . LYS A 1 324 ? -21.765 -0.132 45.318 1.00 76.31 324 LYS A N 1
ATOM 2471 C CA . LYS A 1 324 ? -21.848 0.675 44.096 1.00 76.31 324 LYS A CA 1
ATOM 2472 C C . LYS A 1 324 ? -21.743 2.157 44.424 1.00 76.31 324 LYS A C 1
ATOM 2474 O O . LYS A 1 324 ? -22.698 2.775 44.890 1.00 76.31 324 LYS A O 1
ATOM 2479 N N . ASN A 1 325 ? -20.587 2.728 44.097 1.00 75.81 325 ASN A N 1
ATOM 2480 C CA . ASN A 1 325 ? -20.283 4.132 44.350 1.00 75.81 325 ASN A CA 1
ATOM 2481 C C . ASN A 1 325 ? -20.324 4.934 43.042 1.00 75.81 325 ASN A C 1
ATOM 2483 O O . ASN A 1 325 ? -19.612 4.628 42.085 1.00 75.81 325 ASN A O 1
ATOM 2487 N N . PHE A 1 326 ? -21.134 5.990 43.016 1.00 63.78 326 PHE A N 1
ATOM 2488 C CA . PHE A 1 326 ? -21.212 6.983 41.948 1.00 63.78 326 PHE A CA 1
ATOM 2489 C C . PHE A 1 326 ? -20.633 8.312 42.432 1.00 63.78 326 PHE A C 1
ATOM 2491 O O . PHE A 1 326 ? -21.360 9.198 42.875 1.00 63.78 326 PHE A O 1
ATOM 2498 N N . ARG A 1 327 ? -19.310 8.474 42.303 1.00 71.12 327 ARG A N 1
ATOM 2499 C CA . ARG A 1 327 ? -18.575 9.673 42.748 1.00 71.12 327 ARG A CA 1
ATOM 2500 C C . ARG A 1 327 ? -18.861 9.998 44.223 1.00 71.12 327 ARG A C 1
ATOM 2502 O O . ARG A 1 327 ? -18.239 9.384 45.076 1.00 71.12 327 ARG A O 1
ATOM 2509 N N . ALA A 1 328 ? -19.785 10.920 44.498 1.00 62.75 328 ALA A N 1
ATOM 2510 C CA . ALA A 1 328 ? -20.170 11.357 45.841 1.00 62.75 328 ALA A CA 1
ATOM 2511 C C . ALA A 1 328 ? -21.376 10.596 46.432 1.00 62.75 328 ALA A C 1
ATOM 2513 O O . ALA A 1 328 ? -21.652 10.733 47.616 1.00 62.75 328 ALA A O 1
ATOM 2514 N N . LEU A 1 329 ? -22.099 9.807 45.628 1.00 60.69 329 LEU A N 1
ATOM 2515 C CA . LEU A 1 329 ? -23.262 9.041 46.074 1.00 60.69 329 LEU A CA 1
ATOM 2516 C C . LEU A 1 329 ? -22.904 7.559 46.176 1.00 60.69 329 LEU A C 1
ATOM 2518 O O . LEU A 1 329 ? -22.615 6.911 45.167 1.00 60.69 329 LEU A O 1
ATOM 2522 N N . GLN A 1 330 ? -22.974 7.001 47.377 1.00 75.31 330 GLN A N 1
ATOM 2523 C CA . GLN A 1 330 ? -23.008 5.557 47.555 1.00 75.31 330 GLN A CA 1
ATOM 2524 C C . GLN A 1 330 ? -24.443 5.076 47.309 1.00 75.31 330 GLN A C 1
ATOM 2526 O O . GLN A 1 330 ? -25.321 5.284 48.135 1.00 75.31 330 GLN A O 1
ATOM 2531 N N . ALA A 1 331 ? -24.695 4.501 46.129 1.00 69.94 331 ALA A N 1
ATOM 2532 C CA . ALA A 1 331 ? -26.037 4.077 45.721 1.00 69.94 331 ALA A CA 1
ATOM 2533 C C . ALA A 1 331 ? -26.406 2.683 46.246 1.00 69.94 331 ALA A C 1
ATOM 2535 O O . ALA A 1 331 ? -27.583 2.361 46.341 1.00 69.94 331 ALA A O 1
ATOM 2536 N N . VAL A 1 332 ? -25.405 1.849 46.543 1.00 71.44 332 VAL A N 1
ATOM 2537 C CA . VAL A 1 332 ? -25.582 0.525 47.152 1.00 71.44 332 VAL A CA 1
ATOM 2538 C C . VAL A 1 332 ? -24.461 0.318 48.166 1.00 71.44 332 VAL A C 1
ATOM 2540 O O . VAL A 1 332 ? -23.284 0.455 47.810 1.00 71.44 332 VAL A O 1
ATOM 2543 N N . ASP A 1 333 ? -24.813 -0.007 49.408 1.00 78.56 333 ASP A N 1
ATOM 2544 C CA . ASP A 1 333 ? -23.871 -0.315 50.485 1.00 78.56 333 ASP A CA 1
ATOM 2545 C C . ASP A 1 333 ? -24.127 -1.713 51.052 1.00 78.56 333 ASP A C 1
ATOM 2547 O O . ASP A 1 333 ? -25.237 -2.013 51.473 1.00 78.56 333 ASP A O 1
ATOM 2551 N N . ASN A 1 334 ? -23.093 -2.560 51.041 1.00 80.38 334 ASN A N 1
ATOM 2552 C CA . ASN A 1 334 ? -23.079 -3.909 51.629 1.00 80.38 334 ASN A CA 1
ATOM 2553 C C . ASN A 1 334 ? -24.317 -4.770 51.315 1.00 80.38 334 ASN A C 1
ATOM 2555 O O . ASN A 1 334 ? -24.821 -5.487 52.181 1.00 80.38 334 ASN A O 1
ATOM 2559 N N . LEU A 1 335 ? -24.801 -4.721 50.071 1.00 82.25 335 LEU A N 1
ATOM 2560 C CA . LEU A 1 335 ? -25.940 -5.537 49.663 1.00 82.25 335 LEU A CA 1
ATOM 2561 C C . LEU A 1 335 ? -25.494 -6.995 49.495 1.00 82.25 335 LEU A C 1
ATOM 2563 O O . LEU A 1 335 ? -24.588 -7.290 48.709 1.00 82.25 335 LEU A O 1
ATOM 2567 N N . THR A 1 336 ? -26.152 -7.893 50.220 1.00 85.50 336 THR A N 1
ATOM 2568 C CA . THR A 1 336 ? -25.888 -9.333 50.208 1.00 85.50 336 THR A CA 1
ATOM 2569 C C . THR A 1 336 ? -27.197 -10.055 49.924 1.00 85.50 336 THR A C 1
ATOM 2571 O O . THR A 1 336 ? -28.174 -9.823 50.626 1.00 85.50 336 THR A O 1
ATOM 2574 N N . PHE A 1 337 ? -27.229 -10.885 48.883 1.00 87.12 337 PHE A N 1
ATOM 2575 C CA . PHE A 1 337 ? -28.408 -11.666 48.501 1.00 87.12 337 PHE A CA 1
ATOM 2576 C C . PHE A 1 337 ? -28.006 -12.900 47.685 1.00 87.12 337 PHE A C 1
ATOM 2578 O O . PHE A 1 337 ? -26.948 -12.926 47.045 1.00 87.12 337 PHE A O 1
ATOM 2585 N N . ALA A 1 338 ? -28.869 -13.910 47.677 1.00 85.88 338 ALA A N 1
ATOM 2586 C CA . ALA A 1 338 ? -28.798 -15.036 46.755 1.00 85.88 338 ALA A CA 1
ATOM 2587 C C . ALA A 1 338 ? -30.035 -15.046 45.851 1.00 85.88 338 ALA A C 1
ATOM 2589 O O . ALA A 1 338 ? -31.079 -14.510 46.204 1.00 85.88 338 ALA A O 1
ATOM 2590 N N . VAL A 1 339 ? -29.895 -15.621 44.660 1.00 85.75 339 VAL A N 1
ATOM 2591 C CA . VAL A 1 339 ? -31.006 -15.862 43.735 1.00 85.75 339 VAL A CA 1
ATOM 2592 C C . VAL A 1 339 ? -31.075 -17.355 43.486 1.00 85.75 339 VAL A C 1
ATOM 2594 O O . VAL A 1 339 ? -30.114 -17.951 42.977 1.00 85.75 339 VAL A O 1
ATOM 2597 N N . HIS A 1 340 ? -32.216 -17.949 43.816 1.00 86.44 340 HIS A N 1
ATOM 2598 C CA . HIS A 1 340 ? -32.455 -19.363 43.585 1.00 86.44 340 HIS A CA 1
ATOM 2599 C C . HIS A 1 340 ? -32.601 -19.666 42.084 1.00 86.44 340 HIS A C 1
ATOM 2601 O O . HIS A 1 340 ? -32.956 -18.813 41.273 1.00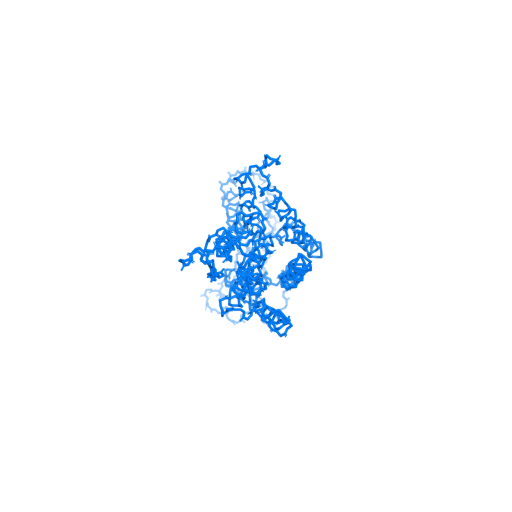 86.44 340 HIS A O 1
ATOM 2607 N N . LYS A 1 341 ? -32.372 -20.923 41.679 1.00 83.44 341 LYS A N 1
ATOM 2608 C CA . LYS A 1 341 ? -32.421 -21.346 40.258 1.00 83.44 341 LYS A CA 1
ATOM 2609 C C . LYS A 1 341 ? -33.758 -21.123 39.551 1.00 83.44 341 LYS A C 1
ATOM 2611 O O . LYS A 1 341 ? -33.778 -21.069 38.326 1.00 83.44 341 LYS A O 1
ATOM 2616 N N . ASN A 1 342 ? -34.840 -20.982 40.310 1.00 84.62 342 ASN A N 1
ATOM 2617 C CA . ASN A 1 342 ? -36.188 -20.793 39.781 1.00 84.62 342 ASN A CA 1
ATOM 2618 C C . ASN A 1 342 ? -36.704 -19.360 39.974 1.00 84.62 342 ASN A C 1
ATOM 2620 O O . ASN A 1 342 ? -37.874 -19.095 39.705 1.00 84.62 342 ASN A O 1
ATOM 2624 N N . GLU A 1 343 ? -35.858 -18.445 40.447 1.00 83.44 343 GLU A N 1
ATOM 2625 C CA . GLU A 1 343 ? -36.235 -17.066 40.724 1.00 83.44 343 GLU A CA 1
ATOM 2626 C C . GLU A 1 343 ? -35.644 -16.116 39.687 1.00 83.44 343 GLU A C 1
ATOM 2628 O O . GLU A 1 343 ? -34.500 -16.246 39.250 1.00 83.44 343 GLU A O 1
ATOM 2633 N N . CYS A 1 344 ? -36.447 -15.133 39.290 1.00 75.62 344 CYS A N 1
ATOM 2634 C CA . CYS A 1 344 ? -36.018 -14.076 38.390 1.00 75.62 344 CYS A CA 1
ATOM 2635 C C . CYS A 1 344 ? -35.751 -12.814 39.201 1.00 75.62 344 CYS A C 1
ATOM 2637 O O . CYS A 1 344 ? -36.680 -12.200 39.727 1.00 75.62 344 CYS A O 1
ATOM 2639 N N . PHE A 1 345 ? -34.492 -12.388 39.240 1.00 70.69 345 PHE A N 1
ATOM 2640 C CA . PHE A 1 345 ? -34.136 -11.082 39.776 1.00 70.69 345 PHE A CA 1
ATOM 2641 C C . PHE A 1 345 ? -34.652 -9.993 38.827 1.00 70.69 345 PHE A C 1
ATOM 2643 O O . PHE A 1 345 ? -34.224 -9.919 37.671 1.00 70.69 345 PHE A O 1
ATOM 2650 N N . ARG A 1 346 ? -35.601 -9.170 39.288 1.00 44.25 346 ARG A N 1
ATOM 2651 C CA . ARG A 1 346 ? -36.098 -8.018 38.526 1.00 44.25 346 ARG A CA 1
ATOM 2652 C C . ARG A 1 346 ? -35.257 -6.788 38.911 1.00 44.25 346 ARG A C 1
ATOM 2654 O O . ARG A 1 346 ? -35.340 -6.383 40.067 1.00 44.25 346 ARG A O 1
ATOM 2661 N N . PRO A 1 347 ? -34.433 -6.248 37.995 1.00 47.84 347 PRO A N 1
ATOM 2662 C CA . PRO A 1 347 ? -33.561 -5.108 38.271 1.00 47.84 347 PRO A CA 1
ATOM 2663 C C . PRO A 1 347 ? -34.304 -3.775 38.380 1.00 47.84 347 PRO A C 1
ATOM 2665 O O . PRO A 1 347 ? -35.433 -3.668 37.839 1.00 47.84 347 PRO A O 1
#

Secondary structure (DSSP, 8-state):
-HHHHHHHHHHHHHHHHHHHHHHHHHHHHHHHHHTHHHHHHHTT--HHHHHHHHHHHHHHHHHHHHHHHHHHHHHS-TT-GGGS-THHHHHHHHHHHHHHHHHHHHHHHHHHH-SSHHHHHHHHHHHHHIIIIIHHHHHHHHHHHHT-GGG---HHHHHHHHHHHTTSHHHHHHHHHHHHHHHHHHHHHHHTS-HHHHHHHGGGHHHHT-GGG-EE-STT-EE--PPPTT--SSSSSHHHHHHHHHHHHHHHHHHHHHHHHHHHHHHHHHHHHTSS-------------SPPPHHHHHHHHHHHHHHHTT-GGGSSEEEEEEEEEETTEEEEEEEEEEE-TT-----

Organism: Amblyomma triste (NCBI:txid251400)

InterPro domains:
  IPR013525 ABC-2 type transporter, transmembrane domain [PF12698] (23-256)
  IPR026082 ABC transporter A [PTHR19229] (28-185)

Radius of gyration: 32.49 Å; chains: 1; bounding box: 68×50×99 Å

Foldseek 3Di:
DVVVCLQVVLVCCLVLLLVLLLVLLLVVLVCVVVVVVVVVVVVVDDPVVVVVVSLVVSLVSQLVSLVVVLVCVVVVCPQCLCVLDPQLSVLLSLLSSLLSLQSNLVLVVLSVVDPHSVVSSVVVSVVLCCLQRVVLVVLVVLCLVVLDVVVVRDPVVSVVVVVVSLLDSNNLSSVLNSLSSCLSNLVSVLVPDDQVNLLVCLVVCSNVVNVQQAPDPDPSTTHHDRDRLCDCDPSHSVVSSVSSNVSSVVSVVVSVVVVCCVVVVVVVVVVVLVPDDPDPPPDPPPPPPDDDPPVQVVQLVVLVVCVVVVVLVQFPDWDFQDWDDDPPDGPDGGRTHTHGPPGDDDD

pLDDT: mean 73.45, std 16.17, range [25.2, 94.69]